Protein AF-A0A2S4V8R6-F1 (afdb_monomer_lite)

Structure (mmCIF, N/CA/C/O backbone):
data_AF-A0A2S4V8R6-F1
#
_entry.id   AF-A0A2S4V8R6-F1
#
loop_
_atom_site.group_PDB
_atom_site.id
_atom_site.type_symbol
_atom_site.label_atom_id
_atom_site.label_alt_id
_atom_site.label_comp_id
_atom_site.label_asym_id
_atom_site.label_entity_id
_atom_site.label_seq_id
_atom_site.pdbx_PDB_ins_code
_atom_site.Cartn_x
_atom_site.Cartn_y
_atom_site.Cartn_z
_atom_site.occupancy
_atom_site.B_iso_or_equiv
_atom_site.auth_seq_id
_atom_site.auth_comp_id
_atom_site.auth_asym_id
_atom_site.auth_atom_id
_atom_site.pdbx_PDB_model_num
ATOM 1 N N . MET A 1 1 ? 57.468 -20.396 -89.328 1.00 56.38 1 MET A N 1
ATOM 2 C CA . MET A 1 1 ? 57.560 -21.394 -88.246 1.00 56.38 1 MET A CA 1
ATOM 3 C C . MET A 1 1 ? 58.060 -20.643 -87.030 1.00 56.38 1 MET A C 1
ATOM 5 O O . MET A 1 1 ? 59.178 -20.155 -87.089 1.00 56.38 1 MET A O 1
ATOM 9 N N . THR A 1 2 ? 57.213 -20.438 -86.023 1.00 61.22 2 THR A N 1
ATOM 10 C CA . THR A 1 2 ? 57.591 -19.769 -84.766 1.00 61.22 2 THR A CA 1
ATOM 11 C C . THR A 1 2 ? 58.621 -20.636 -84.053 1.00 61.22 2 THR A C 1
ATOM 13 O O . THR A 1 2 ? 58.422 -21.851 -83.954 1.00 61.22 2 THR A O 1
ATOM 16 N N . THR A 1 3 ? 59.744 -20.062 -83.633 1.00 75.25 3 THR A N 1
ATOM 17 C CA . THR A 1 3 ? 60.811 -20.845 -82.995 1.00 75.25 3 THR A CA 1
ATOM 18 C C . THR A 1 3 ? 60.422 -21.172 -81.551 1.00 75.25 3 THR A C 1
ATOM 20 O O . THR A 1 3 ? 59.650 -20.454 -80.915 1.00 75.25 3 THR A O 1
ATOM 23 N N . SER A 1 4 ? 60.932 -22.282 -81.008 1.00 76.31 4 SER A N 1
ATOM 24 C CA . SER A 1 4 ? 60.633 -22.707 -79.627 1.00 76.31 4 SER A CA 1
ATOM 25 C C . SER A 1 4 ? 60.968 -21.629 -78.585 1.00 76.31 4 SER A C 1
ATOM 27 O O . SER A 1 4 ? 60.341 -21.568 -77.530 1.00 76.31 4 SER A O 1
ATOM 29 N N . GLU A 1 5 ? 61.942 -20.774 -78.891 1.00 78.62 5 GLU A N 1
ATOM 30 C CA . GLU A 1 5 ? 62.418 -19.686 -78.039 1.00 78.62 5 GLU A CA 1
ATOM 31 C C . GLU A 1 5 ? 61.423 -18.515 -77.978 1.00 78.62 5 GLU A C 1
ATOM 33 O O . GLU A 1 5 ? 61.153 -17.989 -76.900 1.00 78.62 5 GLU A O 1
ATOM 38 N N . GLU A 1 6 ? 60.780 -18.171 -79.100 1.00 79.56 6 GLU A N 1
ATOM 39 C CA . GLU A 1 6 ? 59.729 -17.143 -79.155 1.00 79.56 6 GLU A CA 1
ATOM 40 C C . GLU A 1 6 ? 58.482 -17.554 -78.361 1.00 79.56 6 GLU A C 1
ATOM 42 O O . GLU A 1 6 ? 57.884 -16.734 -77.660 1.00 79.56 6 GLU A O 1
ATOM 47 N N . VAL A 1 7 ? 58.108 -18.837 -78.424 1.00 80.81 7 VAL A N 1
ATOM 48 C CA . VAL A 1 7 ? 56.979 -19.383 -77.652 1.00 80.81 7 VAL A CA 1
ATOM 49 C C . VAL A 1 7 ? 57.288 -19.353 -76.153 1.00 80.81 7 VAL A C 1
ATOM 51 O O . VAL A 1 7 ? 56.444 -18.951 -75.352 1.00 80.81 7 VAL A O 1
ATOM 54 N N . GLN A 1 8 ? 58.509 -19.719 -75.762 1.00 81.69 8 GLN A N 1
ATOM 55 C CA . GLN A 1 8 ? 58.935 -19.698 -74.364 1.00 81.69 8 GLN A CA 1
ATOM 56 C C . GLN A 1 8 ? 59.013 -18.268 -73.805 1.00 81.69 8 GLN A C 1
ATOM 58 O O . GLN A 1 8 ? 58.561 -18.025 -72.684 1.00 81.69 8 GLN A O 1
ATOM 63 N N . ALA A 1 9 ? 59.503 -17.309 -74.597 1.00 82.81 9 ALA A N 1
ATOM 64 C CA . ALA A 1 9 ? 59.530 -15.895 -74.230 1.00 82.81 9 ALA A CA 1
ATOM 65 C C . ALA A 1 9 ? 58.115 -15.301 -74.076 1.00 82.81 9 ALA A C 1
ATOM 67 O O . ALA A 1 9 ? 57.862 -14.557 -73.127 1.00 82.81 9 ALA A O 1
ATOM 68 N N . GLN A 1 10 ? 57.166 -15.669 -74.948 1.00 85.56 10 GLN A N 1
ATOM 69 C CA . GLN A 1 10 ? 55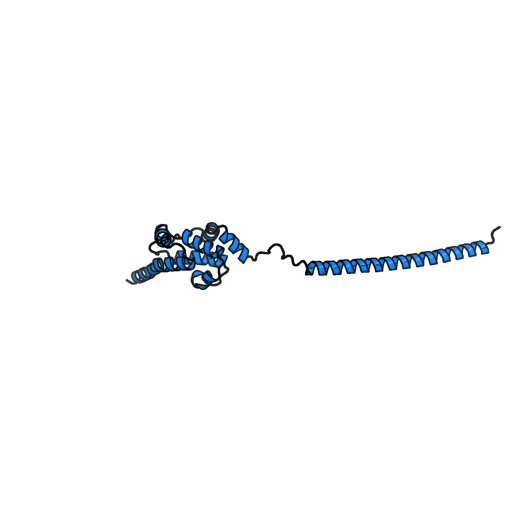.762 -15.252 -74.816 1.00 85.56 10 GLN A CA 1
ATOM 70 C C . GLN A 1 10 ? 55.097 -15.807 -73.555 1.00 85.56 10 GLN A C 1
ATOM 72 O O . GLN A 1 10 ? 54.381 -15.073 -72.873 1.00 85.56 10 GLN A O 1
ATOM 77 N N . ILE A 1 11 ? 55.336 -17.078 -73.222 1.00 86.50 11 ILE A N 1
ATOM 78 C CA . ILE A 1 11 ? 54.782 -17.698 -72.011 1.00 86.50 11 ILE A CA 1
ATOM 79 C C . ILE A 1 11 ? 55.356 -17.028 -70.760 1.00 86.50 11 ILE A C 1
ATOM 81 O O . ILE A 1 11 ? 54.596 -16.674 -69.859 1.00 86.50 11 ILE A O 1
ATOM 85 N N . ALA A 1 12 ? 56.670 -16.789 -70.721 1.00 86.00 12 ALA A N 1
ATOM 86 C CA . ALA A 1 12 ? 57.313 -16.095 -69.609 1.00 86.00 12 ALA A CA 1
ATOM 87 C C . ALA A 1 12 ? 56.757 -14.671 -69.426 1.00 86.00 12 ALA A C 1
ATOM 89 O O . ALA A 1 12 ? 56.394 -14.293 -68.314 1.00 86.00 12 ALA A O 1
ATOM 90 N N . GLY A 1 13 ? 56.594 -13.914 -70.518 1.00 91.12 13 GLY A N 1
ATOM 91 C CA . GLY A 1 13 ? 55.996 -12.577 -70.474 1.00 91.12 13 GLY A CA 1
ATOM 92 C C . GLY A 1 13 ? 54.527 -12.578 -70.032 1.00 91.12 13 GLY A C 1
ATOM 93 O O . GLY A 1 13 ? 54.098 -11.698 -69.286 1.00 91.12 13 GLY A O 1
ATOM 94 N N . ALA A 1 14 ? 53.747 -13.585 -70.439 1.00 89.75 14 ALA A N 1
ATOM 95 C CA . ALA A 1 14 ? 52.360 -13.736 -70.005 1.00 89.75 14 ALA A CA 1
ATOM 96 C C . ALA A 1 14 ? 52.251 -14.086 -68.510 1.00 89.75 14 ALA A C 1
ATOM 98 O O . ALA A 1 14 ? 51.387 -13.546 -67.816 1.00 89.75 14 ALA A O 1
ATOM 99 N N . MET A 1 15 ? 53.134 -14.954 -68.005 1.00 90.56 15 MET A N 1
ATOM 100 C CA . MET A 1 15 ? 53.198 -15.307 -66.584 1.00 90.56 15 MET A CA 1
ATOM 101 C C . MET A 1 15 ? 53.617 -14.117 -65.719 1.00 90.56 15 MET A C 1
ATOM 103 O O . MET A 1 15 ? 53.009 -13.891 -64.674 1.00 90.56 15 MET A O 1
ATOM 107 N N . ASP A 1 16 ? 54.591 -13.325 -66.167 1.00 93.06 16 ASP A N 1
ATOM 108 C CA . ASP A 1 16 ? 55.033 -12.126 -65.452 1.00 93.06 16 ASP A CA 1
ATOM 109 C C . ASP A 1 16 ? 53.917 -11.069 -65.392 1.00 93.06 16 ASP A C 1
ATOM 111 O O . ASP A 1 16 ? 53.570 -10.564 -64.322 1.00 93.06 16 ASP A O 1
ATOM 115 N N . GLN A 1 17 ? 53.221 -10.842 -66.513 1.00 93.50 17 GLN A N 1
ATOM 116 C CA . GLN A 1 17 ? 52.053 -9.959 -66.538 1.00 93.50 17 GLN A CA 1
ATOM 117 C C . GLN A 1 17 ? 50.925 -10.460 -65.617 1.00 93.50 17 GLN A C 1
ATOM 119 O O . GLN A 1 17 ? 50.248 -9.656 -64.969 1.00 93.50 17 GLN A O 1
ATOM 124 N N . MET A 1 18 ? 50.694 -11.774 -65.558 1.00 93.56 18 MET A N 1
ATOM 125 C CA . MET A 1 18 ? 49.689 -12.360 -64.670 1.00 93.56 18 MET A CA 1
ATOM 126 C C . MET A 1 18 ? 50.082 -12.212 -63.197 1.00 93.56 18 MET A C 1
ATOM 128 O O . MET A 1 18 ? 49.221 -11.882 -62.385 1.00 93.56 18 MET A O 1
ATOM 132 N N . SER A 1 19 ? 51.365 -12.378 -62.869 1.00 93.94 19 SER A N 1
ATOM 133 C CA . SER A 1 19 ? 51.909 -12.159 -61.525 1.00 93.94 19 SER A CA 1
ATOM 134 C C . SER A 1 19 ? 51.697 -10.713 -61.065 1.00 93.94 19 SER A C 1
ATOM 136 O O . SER A 1 19 ? 51.129 -10.476 -60.000 1.00 93.94 19 SER A O 1
ATOM 138 N N . ILE A 1 20 ? 52.025 -9.739 -61.921 1.00 94.56 20 ILE A N 1
ATOM 139 C CA . ILE A 1 20 ? 51.828 -8.309 -61.637 1.00 94.56 20 ILE A CA 1
ATOM 140 C C . ILE A 1 20 ? 50.342 -7.986 -61.424 1.00 94.56 20 ILE A C 1
ATOM 142 O O . ILE A 1 20 ? 49.980 -7.318 -60.457 1.00 94.56 20 ILE A O 1
ATOM 146 N N . LYS A 1 21 ? 49.456 -8.485 -62.297 1.00 93.88 21 LYS A N 1
ATOM 147 C CA . LYS A 1 21 ? 48.003 -8.278 -62.158 1.00 93.88 21 LYS A CA 1
ATOM 148 C C . LYS A 1 21 ? 47.445 -8.922 -60.892 1.00 93.88 21 LYS A C 1
ATOM 150 O O . LYS A 1 21 ? 46.555 -8.354 -60.263 1.00 93.88 21 LYS A O 1
ATOM 155 N N . PHE A 1 22 ? 47.941 -10.101 -60.529 1.00 94.81 22 PHE A N 1
ATOM 156 C CA . PHE A 1 22 ? 47.531 -10.791 -59.314 1.00 94.81 22 PHE A CA 1
ATOM 157 C C . PHE A 1 22 ? 47.965 -10.018 -58.066 1.00 94.81 22 PHE A C 1
ATOM 159 O O . PHE A 1 22 ? 47.140 -9.773 -57.188 1.00 94.81 22 PHE A O 1
ATOM 166 N N . GLN A 1 23 ? 49.215 -9.552 -58.033 1.00 93.50 23 GLN A N 1
ATOM 167 C CA . GLN A 1 23 ? 49.753 -8.744 -56.942 1.00 93.50 23 GLN A CA 1
ATOM 168 C C . GLN A 1 23 ? 48.974 -7.432 -56.763 1.00 93.50 23 GLN A C 1
ATOM 170 O O . GLN A 1 23 ? 48.524 -7.133 -55.659 1.00 93.50 23 GLN A O 1
ATOM 175 N N . ALA A 1 24 ? 48.719 -6.701 -57.853 1.00 94.44 24 ALA A N 1
ATOM 176 C CA . ALA A 1 24 ? 47.932 -5.468 -57.811 1.00 94.44 24 ALA A CA 1
ATOM 177 C C . ALA A 1 24 ? 46.514 -5.707 -57.262 1.00 94.44 24 ALA A C 1
ATOM 179 O O . ALA A 1 24 ? 46.000 -4.916 -56.473 1.00 94.44 24 ALA A O 1
ATOM 180 N N . LYS A 1 25 ? 45.892 -6.835 -57.625 1.00 93.38 25 LYS A N 1
ATOM 181 C CA . LYS A 1 25 ? 44.556 -7.196 -57.141 1.00 93.38 25 LYS A CA 1
ATOM 182 C C . LYS A 1 25 ? 44.543 -7.588 -55.660 1.00 93.38 25 LYS A C 1
ATOM 184 O O . LYS A 1 25 ? 43.553 -7.333 -54.976 1.00 93.38 25 LYS A O 1
ATOM 189 N N . LEU A 1 26 ? 45.623 -8.187 -55.153 1.00 93.50 26 LEU A N 1
ATOM 190 C CA . LEU A 1 26 ? 45.787 -8.446 -53.719 1.00 93.50 26 LEU A CA 1
ATOM 191 C C . LEU A 1 26 ? 45.939 -7.144 -52.927 1.00 93.50 26 LEU A C 1
ATOM 193 O O . LEU A 1 26 ? 45.333 -6.996 -51.869 1.00 93.50 26 LEU A O 1
ATOM 197 N N . GLU A 1 27 ? 46.712 -6.191 -53.443 1.00 95.06 27 GLU A N 1
ATOM 198 C CA . GLU A 1 27 ? 46.894 -4.880 -52.812 1.00 95.06 27 GLU A CA 1
ATOM 199 C C . GLU A 1 27 ? 45.592 -4.074 -52.789 1.00 95.06 27 GLU A C 1
ATOM 201 O O . GLU A 1 27 ? 45.231 -3.524 -51.748 1.00 95.06 27 GLU A O 1
ATOM 206 N N . GLU A 1 28 ? 44.837 -4.084 -53.890 1.00 95.25 28 GLU A N 1
ATOM 207 C CA . GLU A 1 28 ? 43.511 -3.463 -53.969 1.00 95.25 28 GLU A CA 1
ATOM 208 C C . GLU A 1 28 ? 42.533 -4.091 -52.965 1.00 95.25 28 GLU A C 1
ATOM 210 O O . GLU A 1 28 ? 41.841 -3.381 -52.231 1.00 95.25 28 GLU A O 1
ATOM 215 N N . GLN A 1 29 ? 42.512 -5.425 -52.868 1.00 93.25 29 GLN A N 1
ATOM 216 C CA . GLN A 1 29 ? 41.666 -6.120 -51.900 1.00 93.25 29 GLN A CA 1
ATOM 217 C C . GLN A 1 29 ? 42.061 -5.785 -50.453 1.00 93.25 29 GLN A C 1
ATOM 219 O O . GLN A 1 29 ? 41.185 -5.546 -49.621 1.00 93.25 29 GLN A O 1
ATOM 224 N N . ASN A 1 30 ? 43.359 -5.714 -50.150 1.00 93.25 30 ASN A N 1
ATOM 225 C CA . ASN A 1 30 ? 43.844 -5.332 -48.824 1.00 93.25 30 ASN A CA 1
ATOM 226 C C . ASN A 1 30 ? 43.459 -3.889 -48.466 1.00 93.25 30 ASN A C 1
ATOM 228 O O . ASN A 1 30 ? 43.009 -3.638 -47.346 1.00 93.25 30 ASN A O 1
ATOM 232 N N . ALA A 1 31 ? 43.570 -2.951 -49.412 1.00 94.69 31 ALA A N 1
ATOM 233 C CA . ALA A 1 31 ? 43.138 -1.569 -49.214 1.00 94.69 31 ALA A CA 1
ATOM 234 C C . ALA A 1 31 ? 41.626 -1.477 -48.942 1.00 94.69 31 ALA A C 1
ATOM 236 O O . ALA A 1 31 ? 41.200 -0.758 -48.035 1.00 94.69 31 ALA A O 1
ATOM 237 N N . LEU A 1 32 ? 40.818 -2.262 -49.664 1.00 94.44 32 LEU A N 1
ATOM 238 C CA . LEU A 1 32 ? 39.372 -2.327 -49.456 1.00 94.44 32 LEU A CA 1
ATOM 239 C C . LEU A 1 32 ? 39.013 -2.870 -48.065 1.00 94.44 32 LEU A C 1
ATOM 241 O O . LEU A 1 32 ? 38.148 -2.310 -47.392 1.00 94.44 32 LEU A O 1
ATOM 245 N N . ILE A 1 33 ? 39.697 -3.925 -47.609 1.00 94.50 33 ILE A N 1
ATOM 246 C CA . ILE A 1 33 ? 39.487 -4.501 -46.271 1.00 94.50 33 ILE A CA 1
ATOM 247 C C . ILE A 1 33 ? 39.805 -3.467 -45.186 1.00 94.50 33 ILE A C 1
ATOM 249 O O . ILE A 1 33 ? 39.026 -3.307 -44.246 1.00 94.50 33 ILE A O 1
ATOM 253 N N . LEU A 1 34 ? 40.916 -2.738 -45.320 1.00 92.81 34 LEU A N 1
ATOM 254 C CA . LEU A 1 34 ? 41.295 -1.690 -44.370 1.00 92.81 34 LEU A CA 1
ATOM 255 C C . LEU A 1 34 ? 40.273 -0.546 -44.338 1.00 92.81 34 LEU A C 1
ATOM 257 O O . LEU A 1 34 ? 39.886 -0.110 -43.253 1.00 92.81 34 LEU A O 1
ATOM 261 N N . SER A 1 35 ? 39.779 -0.112 -45.503 1.00 93.69 35 SER A N 1
ATOM 262 C CA . SER A 1 35 ? 38.723 0.906 -45.591 1.00 93.69 35 SER A CA 1
ATOM 263 C C . SER A 1 35 ? 37.451 0.455 -44.874 1.00 93.69 35 SER A C 1
ATOM 265 O O . SER A 1 35 ? 36.911 1.172 -44.030 1.00 93.69 35 SER A O 1
ATOM 267 N N . GLN A 1 36 ? 37.006 -0.774 -45.144 1.00 91.00 36 GLN A N 1
ATOM 268 C CA . GLN A 1 36 ? 35.780 -1.315 -44.564 1.00 91.00 36 GLN A CA 1
ATOM 269 C C . GLN A 1 36 ? 35.896 -1.501 -43.042 1.00 91.00 36 GLN A C 1
ATOM 271 O O . GLN A 1 36 ? 34.944 -1.242 -42.304 1.00 91.00 36 GLN A O 1
ATOM 276 N N . GLN A 1 37 ? 37.074 -1.885 -42.538 1.00 87.44 37 GLN A N 1
ATOM 277 C CA . GLN A 1 37 ? 37.328 -1.933 -41.096 1.00 87.44 37 GLN A CA 1
ATOM 278 C C . GLN A 1 37 ? 37.269 -0.544 -40.448 1.00 87.44 37 GLN A C 1
ATOM 280 O O . GLN A 1 37 ? 36.719 -0.418 -39.351 1.00 87.44 37 GLN A O 1
ATOM 285 N N . GLY A 1 38 ? 37.786 0.491 -41.117 1.00 91.38 38 GLY A N 1
ATOM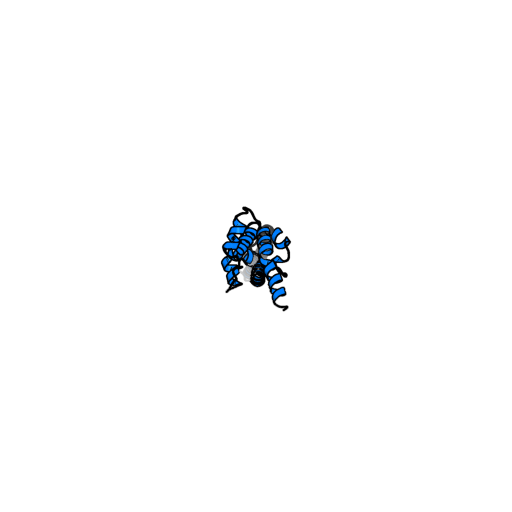 286 C CA . GLY A 1 38 ? 37.692 1.876 -40.653 1.00 91.38 38 GLY A CA 1
ATOM 287 C C . GLY A 1 38 ? 36.243 2.356 -40.530 1.00 91.38 38 GLY A C 1
ATOM 288 O O . GLY A 1 38 ? 35.862 2.916 -39.500 1.00 91.38 38 GLY A O 1
ATOM 289 N N . GLU A 1 39 ? 35.407 2.066 -41.528 1.00 88.81 39 GLU A N 1
ATOM 290 C CA . GLU A 1 39 ? 33.974 2.394 -41.505 1.00 88.81 39 GLU A CA 1
ATOM 291 C C . GLU A 1 39 ? 33.228 1.673 -40.374 1.00 88.81 39 GLU A C 1
ATOM 293 O O . GLU A 1 39 ? 32.461 2.296 -39.638 1.00 88.81 39 GLU A O 1
ATOM 298 N N . ILE A 1 40 ? 33.494 0.376 -40.167 1.00 88.31 40 ILE A N 1
ATOM 299 C CA . ILE A 1 40 ? 32.892 -0.401 -39.071 1.00 88.31 40 ILE A CA 1
ATOM 300 C C . ILE A 1 40 ? 33.288 0.177 -37.708 1.00 88.31 40 ILE A C 1
ATOM 302 O O . ILE A 1 40 ? 32.453 0.253 -36.803 1.00 88.31 40 ILE A O 1
ATOM 306 N N . GLN A 1 41 ? 34.544 0.595 -37.539 1.00 85.94 41 GLN A N 1
ATOM 307 C CA . GLN A 1 41 ? 34.995 1.229 -36.300 1.00 85.94 41 GLN A CA 1
ATOM 308 C C . GLN A 1 41 ? 34.296 2.572 -36.077 1.00 85.94 41 GLN A C 1
ATOM 310 O O . GLN A 1 41 ? 33.791 2.807 -34.979 1.00 85.94 41 GLN A O 1
ATOM 315 N N . GLN A 1 42 ? 34.172 3.415 -37.107 1.00 85.81 42 GLN A N 1
ATOM 316 C CA . GLN A 1 42 ? 33.431 4.675 -37.000 1.00 85.81 42 GLN A CA 1
ATOM 317 C C . GLN A 1 42 ? 31.955 4.450 -36.658 1.00 85.81 42 GLN A C 1
ATOM 319 O O . GLN A 1 42 ? 31.443 5.084 -35.739 1.00 85.81 42 GLN A O 1
ATOM 324 N N . LEU A 1 43 ? 31.283 3.502 -37.316 1.00 81.50 43 LEU A N 1
ATOM 325 C CA . LEU A 1 43 ? 29.897 3.134 -37.009 1.00 81.50 43 LEU A CA 1
ATOM 326 C C . LEU A 1 43 ? 29.744 2.676 -35.556 1.00 81.50 43 LEU A C 1
ATOM 328 O O . LEU A 1 43 ? 28.798 3.083 -34.879 1.00 81.50 43 LEU A O 1
ATOM 332 N N . ARG A 1 44 ? 30.691 1.880 -35.043 1.00 81.81 44 ARG A N 1
ATOM 333 C CA . ARG A 1 44 ? 30.714 1.467 -33.633 1.00 81.81 44 ARG A CA 1
ATOM 334 C C . ARG A 1 44 ? 30.915 2.658 -32.700 1.00 81.81 44 ARG A C 1
ATOM 336 O O . ARG A 1 44 ? 30.192 2.753 -31.714 1.00 81.81 44 ARG A O 1
ATOM 343 N N . HIS A 1 45 ? 31.848 3.566 -32.977 1.00 76.25 45 HIS A N 1
ATOM 344 C CA . HIS A 1 45 ? 32.078 4.746 -32.134 1.00 76.25 45 HIS A CA 1
ATOM 345 C C . HIS A 1 45 ? 30.872 5.691 -32.120 1.00 76.25 45 HIS A C 1
ATOM 347 O O . HIS A 1 45 ? 30.422 6.085 -31.044 1.00 76.25 45 HIS A O 1
ATOM 353 N N . THR A 1 46 ? 30.288 5.979 -33.283 1.00 75.06 46 THR A N 1
ATOM 354 C CA . THR A 1 46 ? 29.074 6.799 -33.398 1.00 75.06 46 THR A CA 1
ATOM 355 C C . THR A 1 46 ? 27.888 6.147 -32.691 1.00 75.06 46 THR A C 1
ATOM 357 O O . THR A 1 46 ? 27.149 6.831 -31.990 1.00 75.06 46 THR A O 1
ATOM 360 N N . SER A 1 47 ? 27.741 4.821 -32.788 1.00 65.62 47 SER A N 1
ATOM 361 C CA . SER A 1 47 ? 26.684 4.085 -32.080 1.00 65.62 47 SER A CA 1
ATOM 362 C C . SER A 1 47 ? 26.850 4.140 -30.557 1.00 65.62 47 SER A C 1
ATOM 364 O O . SER A 1 47 ? 25.871 4.371 -29.853 1.00 65.62 47 SER A O 1
ATOM 366 N N . HIS A 1 48 ? 28.072 3.988 -30.030 1.00 64.88 48 HIS A N 1
ATOM 367 C CA . HIS A 1 48 ? 28.322 4.111 -28.585 1.00 64.88 48 HIS A CA 1
ATOM 368 C C . HIS A 1 48 ? 28.079 5.539 -28.071 1.00 64.88 48 HIS A C 1
ATOM 370 O O . HIS A 1 48 ? 27.518 5.712 -26.991 1.00 64.88 48 HIS A O 1
ATOM 376 N N . MET A 1 49 ? 28.445 6.565 -28.848 1.00 64.31 49 MET A N 1
ATOM 377 C CA . MET A 1 49 ? 28.171 7.965 -28.499 1.00 64.31 49 MET A CA 1
ATOM 378 C C . MET A 1 49 ? 26.671 8.287 -28.545 1.00 64.31 49 MET A C 1
ATOM 380 O O . MET A 1 49 ? 26.154 8.943 -27.641 1.00 64.31 49 MET A O 1
ATOM 384 N N . ALA A 1 50 ? 25.950 7.780 -29.551 1.00 59.38 50 ALA A N 1
ATOM 385 C CA . ALA A 1 50 ? 24.498 7.918 -29.640 1.00 59.38 50 ALA A CA 1
ATOM 386 C C . ALA A 1 50 ? 23.780 7.202 -28.484 1.00 59.38 50 ALA A C 1
ATOM 388 O O . ALA A 1 50 ? 22.824 7.751 -27.947 1.00 59.38 50 ALA A O 1
ATOM 389 N N . GLN A 1 51 ? 24.259 6.034 -28.039 1.00 57.22 51 GLN A N 1
ATOM 390 C CA . GLN A 1 51 ? 23.725 5.349 -26.853 1.00 57.22 51 GLN A CA 1
ATOM 391 C C . GLN A 1 51 ? 24.018 6.098 -25.544 1.00 57.22 51 GLN A C 1
ATOM 393 O O . GLN A 1 51 ? 23.160 6.124 -24.667 1.00 57.22 51 GLN A O 1
ATOM 398 N N . GLN A 1 52 ? 25.179 6.753 -25.405 1.00 56.94 52 GLN A N 1
ATOM 399 C CA . GLN A 1 52 ? 25.463 7.590 -24.230 1.00 56.94 52 GLN A CA 1
ATOM 400 C C . GLN A 1 52 ? 24.634 8.884 -24.202 1.00 56.94 52 GLN A C 1
ATOM 402 O O . GLN A 1 52 ? 24.261 9.336 -23.121 1.00 56.94 52 GLN A O 1
ATOM 407 N N . GLN A 1 53 ? 24.311 9.470 -25.361 1.00 54.31 53 GLN A N 1
ATOM 408 C CA . GLN A 1 53 ? 23.451 10.661 -25.445 1.00 54.31 53 GLN A CA 1
ATOM 409 C C . GLN A 1 53 ? 21.947 10.333 -25.450 1.00 54.31 53 GLN A C 1
ATOM 411 O O . GLN A 1 53 ? 21.142 11.177 -25.063 1.00 54.31 53 GLN A O 1
ATOM 416 N N . GLN A 1 54 ? 21.557 9.105 -25.803 1.00 46.12 54 GLN A N 1
ATOM 417 C CA . GLN A 1 54 ? 20.201 8.573 -25.646 1.00 46.12 54 GLN A CA 1
ATOM 418 C C . GLN A 1 54 ? 20.049 7.758 -24.358 1.00 46.12 54 GLN A C 1
ATOM 420 O O . GLN A 1 54 ? 19.456 6.679 -24.360 1.00 46.12 54 GLN A O 1
ATOM 425 N N . HIS A 1 55 ? 20.450 8.331 -23.221 1.00 43.41 55 HIS A N 1
ATOM 426 C CA . HIS A 1 55 ? 19.770 8.028 -21.960 1.00 43.41 55 HIS A CA 1
ATOM 427 C C . HIS A 1 55 ? 18.329 8.581 -22.023 1.00 43.41 55 HIS A C 1
ATOM 429 O O . HIS A 1 55 ? 17.918 9.459 -21.272 1.00 43.41 55 HIS A O 1
ATOM 435 N N . ILE A 1 56 ? 17.532 8.055 -22.954 1.00 44.09 56 ILE A N 1
ATOM 436 C CA . ILE A 1 56 ? 16.100 7.921 -22.753 1.00 44.09 56 ILE A CA 1
ATOM 437 C C . ILE A 1 56 ? 16.015 6.993 -21.536 1.00 44.09 56 ILE A C 1
ATOM 439 O O . ILE A 1 56 ? 16.588 5.898 -21.592 1.00 44.09 56 ILE A O 1
ATOM 443 N N . PRO A 1 57 ? 15.398 7.396 -20.412 1.00 43.25 57 PRO A N 1
ATOM 444 C CA . PRO A 1 57 ? 15.152 6.459 -19.331 1.00 43.25 57 PRO A CA 1
ATOM 445 C C . PRO A 1 57 ? 14.447 5.260 -19.959 1.00 43.25 57 PRO A C 1
ATOM 447 O O . PRO A 1 57 ? 13.458 5.442 -20.674 1.00 43.25 57 PRO A O 1
ATOM 450 N N . ALA A 1 58 ? 14.975 4.052 -19.748 1.00 44.47 58 ALA A N 1
ATOM 451 C CA . ALA A 1 58 ? 14.261 2.827 -20.081 1.00 44.47 58 ALA A CA 1
ATOM 452 C C . ALA A 1 58 ? 12.786 2.992 -19.667 1.00 44.47 58 ALA A C 1
ATOM 454 O O . ALA A 1 58 ? 12.551 3.615 -18.625 1.00 44.47 58 ALA A O 1
ATOM 455 N N . PRO A 1 59 ? 11.797 2.500 -20.442 1.00 47.75 59 PRO A N 1
ATOM 456 C CA . PRO A 1 59 ? 10.397 2.586 -20.050 1.00 47.75 59 PRO A CA 1
ATOM 457 C C . PRO A 1 59 ? 10.280 2.010 -18.644 1.00 47.75 59 PRO A C 1
ATOM 459 O O . PRO A 1 59 ? 10.481 0.815 -18.455 1.00 47.75 59 PRO A O 1
ATOM 462 N N . HIS A 1 60 ? 10.103 2.929 -17.693 1.00 51.59 60 HIS A N 1
ATOM 463 C CA . HIS A 1 60 ? 10.087 2.772 -16.251 1.00 51.59 60 HIS A CA 1
ATOM 464 C C . HIS A 1 60 ? 10.145 1.304 -15.819 1.00 51.59 60 HIS A C 1
ATOM 466 O O . HIS A 1 60 ? 9.115 0.634 -15.734 1.00 51.59 60 HIS A O 1
ATOM 472 N N . GLN A 1 61 ? 11.342 0.805 -15.495 1.00 49.38 61 GLN A N 1
ATOM 473 C CA . GLN A 1 61 ? 11.423 -0.251 -14.491 1.00 49.38 61 GLN A CA 1
ATOM 474 C C . GLN A 1 61 ? 10.992 0.398 -13.178 1.00 49.38 61 GLN A C 1
ATOM 476 O O . GLN A 1 61 ? 11.828 0.793 -12.371 1.00 49.38 61 GLN A O 1
ATOM 481 N N . GLN A 1 62 ? 9.681 0.610 -13.032 1.00 58.06 62 GLN A N 1
ATOM 482 C CA . GLN A 1 62 ? 9.097 1.099 -11.800 1.00 58.06 62 GLN A CA 1
ATOM 483 C C . GLN A 1 62 ? 9.570 0.150 -10.713 1.00 58.06 62 GLN A C 1
ATOM 485 O O . GLN A 1 62 ? 9.444 -1.074 -10.842 1.00 58.06 62 GLN A O 1
ATOM 490 N N . SER A 1 63 ? 10.186 0.713 -9.677 1.00 78.81 63 SER A N 1
ATOM 491 C CA . SER A 1 63 ? 10.598 -0.088 -8.535 1.00 78.81 63 SER A CA 1
ATOM 492 C C . SER A 1 63 ? 9.376 -0.864 -8.043 1.00 78.81 63 SER A C 1
ATOM 494 O O . SER A 1 63 ? 8.250 -0.361 -8.085 1.00 78.81 63 SER A O 1
ATOM 496 N N . GLN A 1 64 ? 9.568 -2.087 -7.542 1.00 80.19 64 GLN A N 1
ATOM 497 C CA . GLN A 1 64 ? 8.463 -2.857 -6.964 1.00 80.19 64 GLN A CA 1
ATOM 498 C C . GLN A 1 64 ? 7.692 -2.046 -5.904 1.00 80.19 64 GLN A C 1
ATOM 500 O O . GLN A 1 64 ? 6.496 -2.262 -5.728 1.00 80.19 64 GLN A O 1
ATOM 505 N N . SER A 1 65 ? 8.356 -1.105 -5.221 1.00 84.56 65 SER A N 1
ATOM 506 C CA . SER A 1 65 ? 7.729 -0.148 -4.304 1.00 84.56 65 SER A CA 1
ATOM 507 C C . SER A 1 65 ? 6.785 0.833 -5.016 1.00 84.56 65 SER A C 1
ATOM 509 O O . SER A 1 65 ? 5.639 0.994 -4.602 1.00 84.56 65 SER A O 1
ATOM 511 N N . GLU A 1 66 ? 7.208 1.437 -6.126 1.00 90.06 66 GLU A N 1
ATOM 512 C CA . GLU A 1 66 ? 6.390 2.365 -6.922 1.00 90.06 66 GLU A CA 1
ATOM 513 C C . GLU A 1 66 ? 5.172 1.662 -7.529 1.00 90.06 66 GLU A C 1
ATOM 515 O O . GLU A 1 66 ? 4.074 2.215 -7.564 1.00 90.06 66 GLU A O 1
ATOM 520 N N . ASP A 1 67 ? 5.336 0.406 -7.944 1.00 92.69 67 ASP A N 1
ATOM 521 C CA . ASP A 1 67 ? 4.243 -0.432 -8.430 1.00 92.69 67 ASP A CA 1
ATOM 522 C C . ASP A 1 67 ? 3.184 -0.703 -7.348 1.00 92.69 67 ASP A C 1
ATOM 524 O O . ASP A 1 67 ? 1.983 -0.686 -7.642 1.00 92.69 67 ASP A O 1
ATOM 528 N N . LYS A 1 68 ? 3.600 -0.958 -6.099 1.00 94.62 68 LYS A N 1
ATOM 529 C CA . LYS A 1 68 ? 2.677 -1.147 -4.964 1.00 94.62 68 LYS A CA 1
ATOM 530 C C . LYS A 1 68 ? 1.911 0.136 -4.668 1.00 94.62 68 LYS A C 1
ATOM 532 O O . LYS A 1 68 ? 0.691 0.075 -4.522 1.00 94.62 68 LYS A O 1
ATOM 537 N N . ILE A 1 69 ? 2.609 1.271 -4.633 1.00 95.50 69 ILE A N 1
ATOM 538 C CA . ILE A 1 69 ? 2.015 2.593 -4.402 1.00 95.50 69 ILE A CA 1
ATOM 539 C C . ILE A 1 69 ? 1.009 2.922 -5.506 1.00 95.50 69 ILE A C 1
ATOM 541 O O . ILE A 1 69 ? -0.142 3.227 -5.210 1.00 95.50 69 ILE A O 1
ATOM 545 N N . ARG A 1 70 ? 1.378 2.749 -6.782 1.00 95.56 70 ARG A N 1
ATOM 546 C CA . ARG A 1 70 ? 0.472 2.987 -7.917 1.00 95.56 70 ARG A CA 1
ATOM 547 C C . ARG A 1 70 ? -0.797 2.140 -7.821 1.00 95.56 70 ARG A C 1
ATOM 549 O O . ARG A 1 70 ? -1.894 2.637 -8.061 1.00 95.56 70 ARG A O 1
ATOM 556 N N . ARG A 1 71 ? -0.668 0.854 -7.474 1.00 95.69 71 ARG A N 1
ATOM 557 C CA . ARG A 1 71 ? -1.824 -0.044 -7.304 1.00 95.69 71 ARG A CA 1
ATOM 558 C C . ARG A 1 71 ? -2.694 0.361 -6.116 1.00 95.69 71 ARG A C 1
ATOM 560 O O . ARG A 1 71 ? -3.911 0.290 -6.226 1.00 95.69 71 ARG A O 1
ATOM 567 N N . PHE A 1 72 ? -2.080 0.778 -5.011 1.00 97.25 72 PHE A N 1
ATOM 568 C CA . PHE A 1 72 ? -2.791 1.281 -3.839 1.00 97.25 72 PHE A CA 1
ATOM 569 C C . PHE A 1 72 ? -3.578 2.550 -4.156 1.00 97.25 72 PHE A C 1
ATOM 571 O O . PHE A 1 72 ? -4.766 2.598 -3.855 1.00 97.25 72 PHE A O 1
ATOM 578 N N . ASN A 1 73 ? -2.963 3.508 -4.848 1.00 96.06 73 ASN A N 1
ATOM 579 C CA . ASN A 1 73 ? -3.631 4.747 -5.241 1.00 96.06 73 ASN A CA 1
ATOM 580 C C . ASN A 1 73 ? -4.756 4.505 -6.261 1.00 96.06 73 ASN A C 1
ATOM 582 O O . ASN A 1 73 ? -5.727 5.253 -6.300 1.00 96.06 73 ASN A O 1
ATOM 586 N N . GLY A 1 74 ? -4.650 3.446 -7.072 1.00 96.00 74 GLY A N 1
ATOM 587 C CA . GLY A 1 74 ? -5.700 3.050 -8.012 1.00 96.00 74 GLY A CA 1
ATOM 588 C C . GLY A 1 74 ? -6.892 2.327 -7.373 1.00 96.00 74 GLY A C 1
ATOM 589 O O . GLY A 1 74 ? -8.015 2.502 -7.837 1.00 96.00 74 GLY A O 1
ATOM 590 N N . ASP A 1 75 ? -6.670 1.502 -6.343 1.00 96.38 75 ASP A N 1
ATOM 591 C CA . ASP A 1 75 ? -7.729 0.720 -5.688 1.00 96.38 75 ASP A CA 1
ATOM 592 C C . ASP A 1 75 ? -7.362 0.356 -4.237 1.00 96.38 75 ASP A C 1
ATOM 594 O O . ASP A 1 75 ? -6.870 -0.735 -3.919 1.00 96.38 75 ASP A O 1
ATOM 598 N N . VAL A 1 76 ? -7.622 1.304 -3.337 1.00 96.38 76 VAL A N 1
ATOM 599 C CA . VAL A 1 76 ? -7.332 1.190 -1.902 1.00 96.38 76 VAL A CA 1
ATOM 600 C C . VAL A 1 76 ? -8.031 -0.016 -1.274 1.00 96.38 76 VAL A C 1
ATOM 602 O O . VAL A 1 76 ? -7.413 -0.769 -0.515 1.00 96.38 76 VAL A O 1
ATOM 605 N N . GLN A 1 77 ? -9.311 -0.220 -1.599 1.00 95.50 77 GLN A N 1
ATOM 606 C CA . GLN A 1 77 ? -10.119 -1.288 -1.018 1.00 95.50 77 GLN A CA 1
ATOM 607 C C . GLN A 1 77 ? -9.559 -2.657 -1.402 1.00 95.50 77 GLN A C 1
ATOM 609 O O . GLN A 1 77 ? -9.353 -3.501 -0.531 1.00 95.50 77 GLN A O 1
ATOM 614 N N . LYS A 1 78 ? -9.238 -2.871 -2.681 1.00 96.44 78 LYS A N 1
ATOM 615 C CA . LYS A 1 78 ? -8.681 -4.143 -3.151 1.00 96.44 78 LYS A CA 1
ATOM 616 C C . LYS A 1 78 ? -7.345 -4.472 -2.501 1.00 96.44 78 LYS A C 1
ATOM 618 O O . LYS A 1 78 ? -7.125 -5.623 -2.119 1.00 96.44 78 LYS A O 1
ATOM 623 N N . ILE A 1 79 ? -6.454 -3.489 -2.355 1.00 97.38 79 ILE A N 1
ATOM 624 C CA . ILE A 1 79 ? -5.168 -3.708 -1.681 1.00 97.38 79 ILE A CA 1
ATOM 625 C C . ILE A 1 79 ? -5.380 -4.041 -0.203 1.00 97.38 79 ILE A C 1
ATOM 627 O O . ILE A 1 79 ? -4.769 -4.987 0.298 1.00 97.38 79 ILE A O 1
ATOM 631 N N . HIS A 1 80 ? -6.274 -3.325 0.479 1.00 97.00 80 HIS A N 1
ATOM 632 C CA . HIS A 1 80 ? -6.577 -3.585 1.881 1.00 97.00 80 HIS A CA 1
ATOM 633 C C . HIS A 1 80 ? -7.200 -4.970 2.099 1.00 97.00 80 HIS A C 1
ATOM 635 O O . HIS A 1 80 ? -6.670 -5.757 2.886 1.00 97.00 80 HIS A O 1
ATOM 641 N N . SER A 1 81 ? -8.260 -5.315 1.364 1.00 95.62 81 SER A N 1
ATOM 642 C CA . SER A 1 81 ? -8.933 -6.616 1.472 1.00 95.62 81 SER A CA 1
ATOM 643 C C . SER A 1 81 ? -8.029 -7.776 1.044 1.00 95.62 81 SER A C 1
ATOM 645 O O . SER A 1 81 ? -8.065 -8.844 1.648 1.00 95.62 81 SER A O 1
ATOM 647 N N . GLY A 1 82 ? -7.146 -7.571 0.059 1.00 95.44 82 GLY A N 1
ATOM 648 C CA . GLY A 1 82 ? -6.144 -8.570 -0.330 1.00 95.44 82 GLY A CA 1
ATOM 649 C C . GLY A 1 82 ? -5.117 -8.866 0.771 1.00 95.44 82 GLY A C 1
ATOM 650 O O . GLY A 1 82 ? -4.546 -9.956 0.816 1.00 95.44 82 GLY A O 1
ATOM 651 N N . ARG A 1 83 ? -4.880 -7.914 1.683 1.00 94.25 83 ARG A N 1
ATOM 652 C CA . ARG A 1 83 ? -4.018 -8.101 2.861 1.00 94.25 83 ARG A CA 1
ATOM 653 C C . ARG A 1 83 ? -4.777 -8.569 4.093 1.00 94.25 83 ARG A C 1
ATOM 655 O O . ARG A 1 83 ? -4.196 -9.281 4.912 1.00 94.25 83 ARG A O 1
ATOM 662 N N . ASN A 1 84 ? -6.048 -8.206 4.198 1.00 95.06 84 ASN A N 1
ATOM 663 C CA . ASN A 1 84 ? -6.916 -8.483 5.332 1.00 95.06 84 ASN A CA 1
ATOM 664 C C . ASN A 1 84 ? -8.254 -9.046 4.807 1.00 95.06 84 ASN A C 1
ATOM 666 O O . ASN A 1 84 ? -9.213 -8.296 4.640 1.00 95.06 84 ASN A O 1
ATOM 670 N N . PRO A 1 85 ? -8.336 -10.359 4.510 1.00 89.06 85 PRO A N 1
ATOM 671 C CA . PRO A 1 85 ? -9.522 -10.956 3.883 1.00 89.06 85 PRO A CA 1
ATOM 672 C C . PRO A 1 85 ? -10.813 -10.808 4.697 1.00 89.06 85 PRO A C 1
ATOM 674 O O . PRO A 1 85 ? -11.889 -10.703 4.123 1.00 89.06 85 PRO A O 1
ATOM 677 N N . ASN A 1 86 ? -10.689 -10.753 6.024 1.00 89.00 86 ASN A N 1
ATOM 678 C CA . ASN A 1 86 ? -11.783 -10.506 6.963 1.00 89.00 86 ASN A CA 1
ATOM 679 C C . ASN A 1 86 ? -11.547 -9.179 7.694 1.00 89.00 86 ASN A C 1
ATOM 681 O O . ASN A 1 86 ? -11.555 -9.156 8.923 1.00 89.00 86 ASN A O 1
ATOM 685 N N . PHE A 1 87 ? -11.211 -8.121 6.946 1.00 88.62 87 PHE A N 1
ATOM 686 C CA . PHE A 1 87 ? -10.844 -6.845 7.551 1.00 88.62 87 PHE A CA 1
ATOM 687 C C . PHE A 1 87 ? -11.933 -6.325 8.489 1.00 88.62 87 PHE A C 1
ATOM 689 O O . PHE A 1 87 ? -13.136 -6.492 8.274 1.00 88.62 87 PHE A O 1
ATOM 696 N N . THR A 1 88 ? -11.468 -5.686 9.544 1.00 89.81 88 THR A N 1
ATOM 697 C CA . THR A 1 88 ? -12.253 -5.238 10.671 1.00 89.81 88 THR A CA 1
ATOM 698 C C . THR A 1 88 ? -12.724 -3.811 10.425 1.00 89.81 88 THR A C 1
ATOM 700 O O . THR A 1 88 ? -11.925 -2.908 10.180 1.00 89.81 88 THR A O 1
ATOM 703 N N . LEU A 1 89 ? -14.031 -3.581 10.542 1.00 93.38 89 LEU A N 1
ATOM 704 C CA . LEU A 1 89 ? -14.577 -2.229 10.607 1.00 93.38 89 LEU A CA 1
ATOM 705 C C . LEU A 1 89 ? -14.424 -1.706 12.040 1.00 93.38 89 LEU A C 1
ATOM 707 O O . LEU A 1 89 ? -14.920 -2.333 12.978 1.00 93.38 89 LEU A O 1
ATOM 711 N N . LEU A 1 90 ? -13.740 -0.578 12.224 1.00 92.75 90 LEU A N 1
ATOM 712 C CA . LEU A 1 90 ? -13.566 0.032 13.539 1.00 92.75 90 LEU A CA 1
ATOM 713 C C . LEU A 1 90 ? -14.925 0.425 14.115 1.00 92.75 90 LEU A C 1
ATOM 715 O O . LEU A 1 90 ? -15.669 1.193 13.498 1.00 92.75 90 LEU A O 1
ATOM 719 N N . LEU A 1 91 ? -15.231 -0.109 15.293 1.00 88.94 91 LEU A N 1
ATOM 720 C CA . LEU A 1 91 ? -16.462 0.173 16.015 1.00 88.94 91 LEU A CA 1
ATOM 721 C C . LEU A 1 91 ? -16.378 1.532 16.707 1.00 88.94 91 LEU A C 1
ATOM 723 O O . LEU A 1 91 ? -15.305 1.970 17.116 1.00 88.94 91 LEU A O 1
ATOM 727 N N . TYR A 1 92 ? -17.535 2.176 16.866 1.00 84.44 92 TYR A N 1
ATOM 728 C CA . TYR A 1 92 ? -17.648 3.488 17.506 1.00 84.44 92 TYR A CA 1
ATOM 729 C C . TYR A 1 92 ? -17.092 3.515 18.939 1.00 84.44 92 TYR A C 1
ATOM 731 O O . TYR A 1 92 ? -16.506 4.505 19.357 1.00 84.44 92 TYR A O 1
ATOM 739 N N . ASP A 1 93 ? -17.232 2.414 19.677 1.00 83.25 93 ASP A N 1
ATOM 740 C CA . ASP A 1 93 ? -16.747 2.281 21.054 1.00 83.25 93 ASP A CA 1
ATOM 741 C C . ASP A 1 93 ? -15.242 1.970 21.160 1.00 83.25 93 ASP A C 1
ATOM 743 O O . ASP A 1 93 ? -14.721 1.783 22.264 1.00 83.25 93 ASP A O 1
ATOM 747 N N . GLY A 1 94 ? -14.547 1.849 20.023 1.00 86.69 94 GLY A N 1
ATOM 748 C CA . GLY A 1 94 ? -13.123 1.539 19.945 1.00 86.69 94 GLY A CA 1
ATOM 749 C C . GLY A 1 94 ? -12.724 0.164 20.489 1.00 86.69 94 GLY A C 1
ATOM 750 O O . GLY A 1 94 ? -11.531 -0.110 20.629 1.00 86.69 94 GLY A O 1
ATOM 751 N N . SER A 1 95 ? -13.678 -0.723 20.793 1.00 88.12 95 SER A N 1
ATOM 752 C CA . SER A 1 95 ? -13.412 -2.030 21.419 1.00 88.12 95 SER A CA 1
ATOM 753 C C . SER A 1 95 ? -12.458 -2.908 20.599 1.00 88.12 95 SER A C 1
ATOM 755 O O . SER A 1 95 ? -11.656 -3.660 21.154 1.00 88.12 95 SER A O 1
ATOM 757 N N . ASN A 1 96 ? -12.479 -2.761 19.274 1.00 91.94 96 ASN A N 1
ATOM 758 C CA . ASN A 1 96 ? -11.628 -3.480 18.329 1.00 91.94 96 ASN A CA 1
ATOM 759 C C . ASN A 1 96 ? -10.456 -2.646 17.769 1.00 91.94 96 ASN A C 1
ATOM 761 O O . ASN A 1 96 ? -9.817 -3.074 16.804 1.00 91.94 96 ASN A O 1
ATOM 765 N N . TYR A 1 97 ? -10.121 -1.500 18.381 1.00 91.88 97 TYR A N 1
ATOM 766 C CA . TYR A 1 97 ? -9.103 -0.565 17.875 1.00 91.88 97 TYR A CA 1
ATOM 767 C C . TYR A 1 97 ? -7.748 -1.224 17.582 1.00 91.88 97 TYR A C 1
ATOM 769 O O . TYR A 1 97 ? -7.163 -0.970 16.537 1.00 91.88 97 TYR A O 1
ATOM 777 N N . GLN A 1 98 ? -7.249 -2.107 18.453 1.00 91.62 98 GLN A N 1
ATOM 778 C CA . GLN A 1 98 ? -5.943 -2.756 18.243 1.00 91.62 98 GLN A CA 1
ATOM 779 C C . GLN A 1 98 ? -5.924 -3.696 17.033 1.00 91.62 98 GLN A C 1
ATOM 781 O O . GLN A 1 98 ? -4.907 -3.809 16.348 1.00 91.62 98 GLN A O 1
ATOM 786 N N . ILE A 1 99 ? -7.040 -4.383 16.774 1.00 93.38 99 ILE A N 1
ATOM 787 C CA . ILE A 1 99 ? -7.170 -5.273 15.616 1.00 93.38 99 ILE A CA 1
ATOM 788 C C . ILE A 1 99 ? -7.164 -4.418 14.350 1.00 93.38 99 ILE A C 1
ATOM 790 O O . ILE A 1 99 ? -6.351 -4.651 13.457 1.00 93.38 99 ILE A O 1
ATOM 794 N N . TRP A 1 100 ? -7.989 -3.370 14.334 1.00 95.44 100 TRP A N 1
ATOM 795 C CA . TRP A 1 100 ? -8.044 -2.402 13.244 1.00 95.44 100 TRP A CA 1
ATOM 796 C C . TRP A 1 100 ? -6.677 -1.743 12.981 1.00 95.44 100 TRP A C 1
ATOM 798 O O . TRP A 1 100 ? -6.169 -1.788 11.862 1.00 95.44 100 TRP A O 1
ATOM 808 N N . GLU A 1 101 ? -6.008 -1.217 14.011 1.00 95.25 101 GLU A N 1
ATOM 809 C CA . GLU A 1 101 ? -4.704 -0.547 13.894 1.00 95.25 101 GLU A CA 1
ATOM 810 C C . GLU A 1 101 ? -3.641 -1.481 13.293 1.00 95.25 101 GLU A C 1
ATOM 812 O O . GLU A 1 101 ? -2.830 -1.073 12.454 1.00 95.25 101 GLU A O 1
ATOM 817 N N . LYS A 1 102 ? -3.662 -2.764 13.669 1.00 95.25 102 LYS A N 1
ATOM 818 C CA . LYS A 1 102 ? -2.767 -3.783 13.113 1.00 95.25 102 LYS A CA 1
ATOM 819 C C . LYS A 1 102 ? -3.026 -4.031 11.624 1.00 95.25 102 LYS A C 1
ATOM 821 O O . LYS A 1 102 ? -2.070 -4.176 10.861 1.00 95.25 102 LYS A O 1
ATOM 826 N N . GLU A 1 103 ? -4.282 -4.068 11.193 1.00 96.69 103 GLU A N 1
ATOM 827 C CA . GLU A 1 103 ? -4.654 -4.265 9.785 1.00 96.69 103 GLU A CA 1
ATOM 828 C C . GLU A 1 103 ? -4.280 -3.065 8.902 1.00 96.69 103 GLU A C 1
ATOM 830 O O . GLU A 1 103 ? -3.799 -3.246 7.772 1.00 96.69 103 GLU A O 1
ATOM 835 N N . ILE A 1 104 ? -4.424 -1.843 9.427 1.00 97.06 104 ILE A N 1
ATOM 836 C CA . ILE A 1 104 ? -3.955 -0.622 8.761 1.00 97.06 104 ILE A CA 1
ATOM 837 C C . ILE A 1 104 ? -2.434 -0.648 8.624 1.00 97.06 104 ILE A C 1
ATOM 839 O O . ILE A 1 104 ? -1.917 -0.514 7.514 1.00 97.06 104 ILE A O 1
ATOM 843 N N . ASN A 1 105 ? -1.708 -0.922 9.712 1.00 96.88 105 ASN A N 1
ATOM 844 C CA . ASN A 1 105 ? -0.250 -1.042 9.684 1.00 96.88 105 ASN A CA 1
ATOM 845 C C . ASN A 1 105 ? 0.235 -2.128 8.717 1.00 96.88 105 ASN A C 1
ATOM 847 O O . ASN A 1 105 ? 1.219 -1.920 8.013 1.00 96.88 105 ASN A O 1
ATOM 851 N N . ARG A 1 106 ? -0.465 -3.264 8.625 1.00 96.19 106 ARG A N 1
ATOM 852 C CA . ARG A 1 106 ? -0.143 -4.326 7.660 1.00 96.19 106 ARG A CA 1
ATOM 853 C C . ARG A 1 106 ? -0.306 -3.860 6.214 1.00 96.19 106 ARG A C 1
ATOM 855 O O . ARG A 1 106 ? 0.503 -4.215 5.359 1.00 96.19 106 ARG A O 1
ATOM 862 N N . THR A 1 107 ? -1.353 -3.087 5.939 1.00 97.25 107 THR A N 1
ATOM 863 C CA . THR A 1 107 ? -1.632 -2.556 4.598 1.00 97.25 107 THR A CA 1
ATOM 864 C C . THR A 1 107 ? -0.584 -1.522 4.207 1.00 97.25 107 THR A C 1
ATOM 866 O O . THR A 1 107 ? 0.086 -1.681 3.190 1.00 97.25 107 THR A O 1
ATOM 869 N N . LEU A 1 108 ? -0.389 -0.503 5.046 1.00 96.88 108 LEU A N 1
ATOM 870 C CA . LEU A 1 108 ? 0.528 0.601 4.767 1.00 96.88 108 LEU A CA 1
ATOM 871 C C . LEU A 1 108 ? 1.993 0.156 4.806 1.00 96.88 108 LEU A C 1
ATOM 873 O O . LEU A 1 108 ? 2.775 0.575 3.960 1.00 96.88 108 LEU A O 1
ATOM 877 N N . GLY A 1 109 ? 2.349 -0.759 5.709 1.00 95.31 109 GLY A N 1
ATOM 878 C CA . GLY A 1 109 ? 3.689 -1.337 5.764 1.00 95.31 109 GLY A CA 1
ATOM 879 C C . GLY A 1 109 ? 4.037 -2.157 4.526 1.00 95.31 109 GLY A C 1
ATOM 880 O O . GLY A 1 109 ? 5.181 -2.137 4.089 1.00 95.31 109 GLY A O 1
ATOM 881 N N . PHE A 1 110 ? 3.054 -2.816 3.903 1.00 94.81 110 PHE A N 1
ATOM 882 C CA . PHE A 1 110 ? 3.267 -3.438 2.599 1.00 94.81 110 PHE A CA 1
ATOM 883 C C . PHE A 1 110 ? 3.441 -2.406 1.483 1.00 94.81 110 PHE A C 1
ATOM 885 O O . PHE A 1 110 ? 4.326 -2.568 0.651 1.00 94.81 110 PHE A O 1
ATOM 892 N N . VAL A 1 111 ? 2.576 -1.393 1.426 1.00 95.88 111 VAL A N 1
ATOM 893 C CA . VAL A 1 111 ? 2.570 -0.419 0.324 1.00 95.88 111 VAL A CA 1
ATOM 894 C C . VAL A 1 111 ? 3.842 0.426 0.319 1.00 95.88 111 VAL A C 1
ATOM 896 O O . VAL A 1 111 ? 4.429 0.627 -0.739 1.00 95.88 111 VAL A O 1
ATOM 899 N N . PHE A 1 112 ? 4.277 0.878 1.495 1.00 94.25 112 PHE A N 1
ATOM 900 C CA . PHE A 1 112 ? 5.405 1.797 1.659 1.00 94.25 112 PHE A CA 1
ATOM 901 C C . PHE A 1 112 ? 6.695 1.113 2.127 1.00 94.25 112 PHE A C 1
ATOM 903 O O . PHE A 1 112 ? 7.667 1.803 2.428 1.00 94.25 112 PHE A O 1
ATOM 910 N N . ASP A 1 113 ? 6.703 -0.222 2.208 1.00 91.31 113 ASP A N 1
ATOM 911 C CA . ASP A 1 113 ? 7.845 -1.034 2.644 1.00 91.31 113 ASP A CA 1
ATOM 912 C C . ASP A 1 113 ? 8.462 -0.543 3.974 1.00 91.31 113 ASP A C 1
ATOM 914 O O . ASP A 1 113 ? 9.681 -0.513 4.158 1.00 91.31 113 ASP A O 1
ATOM 918 N N . THR A 1 114 ? 7.615 -0.136 4.931 1.00 88.75 114 THR A N 1
ATOM 919 C CA . THR A 1 114 ? 8.088 0.389 6.219 1.00 88.75 114 THR A CA 1
ATOM 920 C C . THR A 1 114 ? 8.474 -0.751 7.170 1.00 88.75 114 THR A C 1
ATOM 922 O O . THR A 1 114 ? 7.636 -1.604 7.469 1.00 88.75 114 THR A O 1
ATOM 925 N N . PRO A 1 115 ? 9.703 -0.762 7.727 1.00 81.69 115 PRO A N 1
ATOM 926 C CA . PRO A 1 115 ? 10.166 -1.839 8.610 1.00 81.69 115 PRO A CA 1
ATOM 927 C C . PRO A 1 115 ? 9.509 -1.810 9.998 1.00 81.69 115 PRO A C 1
ATOM 929 O O . PRO A 1 115 ? 9.497 -2.815 10.705 1.00 81.69 115 PRO A O 1
ATOM 932 N N . LYS A 1 116 ? 8.974 -0.653 10.398 1.00 90.38 116 LYS A N 1
ATOM 933 C CA . LYS A 1 116 ? 8.198 -0.455 11.627 1.00 90.38 116 LYS A CA 1
ATOM 934 C C . LYS A 1 116 ? 6.733 -0.202 11.281 1.00 90.38 116 LYS A C 1
ATOM 936 O O . LYS A 1 116 ? 6.404 0.072 10.125 1.00 90.38 116 LYS A O 1
ATOM 941 N N . ALA A 1 117 ? 5.865 -0.272 12.287 1.0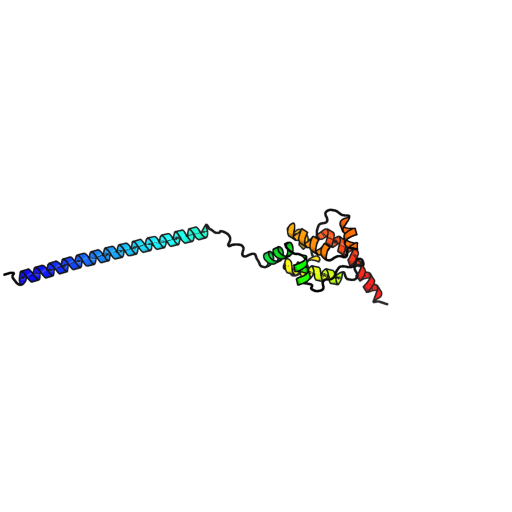0 92.31 117 ALA A N 1
ATOM 942 C CA . ALA A 1 117 ? 4.454 0.047 12.126 1.00 92.31 117 ALA A CA 1
ATOM 943 C C . ALA A 1 117 ? 4.290 1.490 11.619 1.00 92.31 117 ALA A C 1
ATOM 945 O O . ALA A 1 117 ? 4.768 2.445 12.233 1.00 92.31 117 ALA A O 1
ATOM 946 N N . PHE A 1 118 ? 3.623 1.640 10.474 1.00 94.81 118 PHE A N 1
ATOM 947 C CA . PHE A 1 118 ? 3.459 2.919 9.787 1.00 94.81 118 PHE A CA 1
ATOM 948 C C . PHE A 1 118 ? 2.851 3.998 10.699 1.00 94.81 118 PHE A C 1
ATOM 950 O O . PHE A 1 118 ? 3.318 5.134 10.713 1.00 94.81 118 PHE A O 1
ATOM 957 N N . LEU A 1 119 ? 1.842 3.639 11.492 1.00 93.94 119 LEU A N 1
ATOM 958 C CA . LEU A 1 119 ? 1.081 4.557 12.343 1.00 93.94 119 LEU A CA 1
ATOM 959 C C . LEU A 1 119 ? 1.844 5.043 13.592 1.00 93.94 119 LEU A C 1
ATOM 961 O O . LEU A 1 119 ? 1.393 5.979 14.254 1.00 93.94 119 LEU A O 1
ATOM 965 N N . GLU A 1 120 ? 2.987 4.437 13.933 1.00 90.88 120 GLU A N 1
ATOM 966 C CA . GLU A 1 120 ? 3.801 4.853 15.086 1.00 90.88 120 GLU A CA 1
ATOM 967 C C . GLU A 1 120 ? 4.571 6.151 14.824 1.00 90.88 120 GLU A C 1
ATOM 969 O O . GLU A 1 120 ? 4.770 6.944 15.746 1.00 90.88 120 GLU A O 1
ATOM 974 N N . ASN A 1 121 ? 4.987 6.388 13.575 1.00 90.00 121 ASN A N 1
ATOM 975 C CA . ASN A 1 121 ? 5.738 7.579 13.200 1.00 90.00 121 ASN A CA 1
ATOM 976 C C . ASN A 1 121 ? 4.878 8.531 12.362 1.00 90.00 121 ASN A C 1
ATOM 978 O O . ASN A 1 121 ? 4.523 8.237 11.223 1.00 90.00 121 ASN A O 1
ATOM 982 N N . LYS A 1 122 ? 4.594 9.714 12.912 1.00 89.19 122 LYS A N 1
ATOM 983 C CA . LYS A 1 122 ? 3.798 10.756 12.244 1.00 89.19 122 LYS A CA 1
ATOM 984 C C . LYS A 1 122 ? 4.470 11.277 10.971 1.00 89.19 122 LYS A C 1
ATOM 986 O O . LYS A 1 122 ? 3.765 11.657 10.039 1.00 89.19 122 LYS A O 1
ATOM 991 N N . ASP A 1 123 ? 5.798 11.234 10.899 1.00 89.62 123 ASP A N 1
ATOM 992 C CA . ASP A 1 123 ? 6.548 11.685 9.723 1.00 89.62 123 ASP A CA 1
ATOM 993 C C . ASP A 1 123 ? 6.252 10.824 8.493 1.00 89.62 123 ASP A C 1
ATOM 995 O O . ASP A 1 123 ? 6.337 11.315 7.368 1.00 89.62 123 ASP A O 1
ATOM 999 N N . ASN A 1 124 ? 5.806 9.576 8.694 1.00 92.25 124 ASN A N 1
ATOM 1000 C CA . ASN A 1 124 ? 5.399 8.689 7.607 1.00 92.25 124 ASN A CA 1
ATOM 1001 C C . ASN A 1 124 ? 4.233 9.253 6.791 1.00 92.25 124 ASN A C 1
ATOM 1003 O O . ASN A 1 124 ? 4.107 8.889 5.628 1.00 92.25 124 ASN A O 1
ATOM 1007 N N . PHE A 1 125 ? 3.409 10.131 7.371 1.00 91.75 125 PHE A N 1
ATOM 1008 C CA . PHE A 1 125 ? 2.342 10.835 6.660 1.00 91.75 125 PHE A CA 1
ATOM 1009 C C . PHE A 1 125 ? 2.883 12.070 5.930 1.00 91.75 125 PHE A C 1
ATOM 1011 O O . PHE A 1 125 ? 2.547 12.299 4.771 1.00 91.75 125 PHE A O 1
ATOM 1018 N N . SER A 1 126 ? 3.746 12.850 6.586 1.00 87.25 126 SER A N 1
ATOM 1019 C CA . SER A 1 126 ? 4.250 14.136 6.083 1.00 87.25 126 SER A CA 1
ATOM 1020 C C . SER A 1 126 ? 5.083 14.015 4.807 1.00 87.25 126 SER A C 1
ATOM 1022 O O . SER A 1 126 ? 5.062 14.915 3.976 1.00 87.25 126 SER A O 1
ATOM 1024 N N . VAL A 1 127 ? 5.808 12.907 4.637 1.00 89.62 127 VAL A N 1
ATOM 1025 C CA . VAL A 1 127 ? 6.679 12.675 3.469 1.00 89.62 127 VAL A CA 1
ATOM 1026 C C . VAL A 1 127 ? 5.938 12.118 2.244 1.00 89.62 127 VAL A C 1
ATOM 1028 O O . VAL A 1 127 ? 6.577 11.810 1.240 1.00 89.62 127 VAL A O 1
ATOM 1031 N N . ARG A 1 128 ? 4.617 11.916 2.332 1.00 91.88 128 ARG A N 1
ATOM 1032 C CA . ARG A 1 128 ? 3.810 11.307 1.265 1.00 91.88 128 ARG A CA 1
ATOM 1033 C C . ARG A 1 128 ? 3.349 12.339 0.248 1.00 91.88 128 ARG A C 1
ATOM 1035 O O . ARG A 1 128 ? 3.034 13.477 0.599 1.00 91.88 128 ARG A O 1
ATOM 1042 N N . ALA A 1 129 ? 3.242 11.902 -1.001 1.00 92.44 129 ALA A N 1
ATOM 1043 C CA . ALA A 1 129 ? 2.638 12.697 -2.059 1.00 92.44 129 ALA A CA 1
ATOM 1044 C C . ALA A 1 129 ? 1.124 12.892 -1.824 1.00 92.44 129 ALA A C 1
ATOM 1046 O O . ALA A 1 129 ? 0.497 12.210 -1.011 1.00 92.44 129 ALA A O 1
ATOM 1047 N N . VAL A 1 130 ? 0.521 13.856 -2.521 1.00 90.88 130 VAL A N 1
ATOM 1048 C CA . VAL A 1 130 ? -0.891 14.238 -2.320 1.00 90.88 130 VAL A CA 1
ATOM 1049 C C . VAL A 1 130 ? -1.857 13.092 -2.649 1.00 90.88 130 VAL A C 1
ATOM 1051 O O . VAL A 1 130 ? -2.851 12.892 -1.948 1.00 90.88 130 VAL A O 1
ATOM 1054 N N . ASP A 1 131 ? -1.570 12.324 -3.696 1.00 92.38 131 ASP A N 1
ATOM 1055 C CA . ASP A 1 131 ? -2.344 11.151 -4.113 1.00 92.38 131 ASP A CA 1
ATOM 1056 C C . ASP A 1 131 ? -2.210 9.992 -3.112 1.00 92.38 131 ASP A C 1
ATOM 1058 O O . ASP A 1 131 ? -3.207 9.365 -2.746 1.00 92.38 131 ASP A O 1
ATOM 1062 N N . GLU A 1 132 ? -1.004 9.767 -2.589 1.00 94.56 132 GLU A N 1
ATOM 1063 C CA . GLU A 1 132 ? -0.749 8.809 -1.510 1.00 94.56 132 GLU A CA 1
ATOM 1064 C C . GLU A 1 132 ? -1.513 9.194 -0.235 1.00 94.56 132 GLU A C 1
ATOM 1066 O O . GLU A 1 132 ? -2.199 8.358 0.351 1.00 94.56 132 GLU A O 1
ATOM 1071 N N . GLN A 1 133 ? -1.460 10.465 0.177 1.00 93.69 133 GLN A N 1
ATOM 1072 C CA . GLN A 1 133 ? -2.223 10.967 1.325 1.00 93.69 133 GLN A CA 1
ATOM 1073 C C . GLN A 1 133 ? -3.728 10.801 1.131 1.00 93.69 133 GLN A C 1
ATOM 1075 O O . GLN A 1 133 ? -4.418 10.357 2.046 1.00 93.69 133 GLN A O 1
ATOM 1080 N N . SER A 1 134 ? -4.234 11.099 -0.065 1.00 92.44 134 SER A N 1
ATOM 1081 C CA . SER A 1 134 ? -5.648 10.901 -0.400 1.00 92.44 134 SER A CA 1
ATOM 1082 C C . SER A 1 134 ? -6.051 9.430 -0.273 1.00 92.44 134 SER A C 1
ATOM 1084 O O . SER A 1 134 ? -7.111 9.118 0.267 1.00 92.44 134 SER A O 1
ATOM 1086 N N . SER A 1 135 ? -5.170 8.523 -0.691 1.00 95.88 135 SER A N 1
ATOM 1087 C CA . SER A 1 135 ? -5.385 7.076 -0.627 1.00 95.88 135 SER A CA 1
ATOM 1088 C C . SER A 1 135 ? -5.315 6.537 0.806 1.00 95.88 135 SER A C 1
ATOM 1090 O O . SER A 1 135 ? -6.113 5.681 1.187 1.00 95.88 135 SER A O 1
ATOM 1092 N N . ILE A 1 136 ? -4.430 7.084 1.648 1.00 96.00 136 ILE A N 1
ATOM 1093 C CA . ILE A 1 136 ? -4.394 6.782 3.088 1.00 96.00 136 ILE A CA 1
ATOM 1094 C C . ILE A 1 136 ? -5.672 7.286 3.768 1.00 96.00 136 ILE A C 1
ATOM 1096 O O . ILE A 1 136 ? -6.284 6.541 4.530 1.00 96.00 136 ILE A O 1
ATOM 1100 N N . SER A 1 137 ? -6.120 8.510 3.476 1.00 93.50 137 SER A N 1
ATOM 1101 C CA . SER A 1 137 ? -7.394 9.018 3.996 1.00 93.50 137 SER A CA 1
ATOM 1102 C C . SER A 1 137 ? -8.553 8.120 3.575 1.00 93.50 137 SER A C 1
ATOM 1104 O O . SER A 1 137 ? -9.349 7.718 4.419 1.00 93.50 137 SER A O 1
ATOM 1106 N N . ALA A 1 138 ? -8.623 7.740 2.296 1.00 94.06 138 ALA A N 1
ATOM 1107 C CA . ALA A 1 138 ? -9.638 6.820 1.796 1.00 94.06 138 ALA A CA 1
ATOM 1108 C C . ALA A 1 138 ? -9.603 5.475 2.538 1.00 94.06 138 ALA A C 1
ATOM 1110 O O . ALA A 1 138 ? -10.654 4.965 2.911 1.00 94.06 138 ALA A O 1
ATOM 1111 N N . LEU A 1 139 ? -8.415 4.930 2.821 1.00 96.19 139 LEU A N 1
ATOM 1112 C CA . LEU A 1 139 ? -8.266 3.698 3.599 1.00 96.19 139 LEU A CA 1
ATOM 1113 C C . LEU A 1 139 ? -8.860 3.837 5.006 1.00 96.19 139 LEU A C 1
ATOM 1115 O O . LEU A 1 139 ? -9.618 2.972 5.449 1.00 96.19 139 LEU A O 1
ATOM 1119 N N . LEU A 1 140 ? -8.525 4.921 5.706 1.00 93.94 140 LEU A N 1
ATOM 1120 C CA . LEU A 1 140 ? -9.052 5.191 7.043 1.00 93.94 140 LEU A CA 1
ATOM 1121 C C . LEU A 1 140 ? -10.581 5.318 6.995 1.00 93.94 140 LEU A C 1
ATOM 1123 O O . LEU A 1 140 ? -11.275 4.628 7.732 1.00 93.94 140 LEU A O 1
ATOM 1127 N N . TRP A 1 141 ? -11.125 6.088 6.053 1.00 91.81 141 TRP A N 1
ATOM 1128 C CA . TRP A 1 141 ? -12.573 6.211 5.870 1.00 91.81 141 TRP A CA 1
ATOM 1129 C C . TRP A 1 141 ? -13.257 4.889 5.523 1.00 91.81 141 TRP A C 1
ATOM 1131 O O . TRP A 1 141 ? -14.360 4.625 5.993 1.00 91.81 141 TRP A O 1
ATOM 1141 N N . LEU A 1 142 ? -12.645 4.038 4.703 1.00 92.12 142 LEU A N 1
ATOM 1142 C CA . LEU A 1 142 ? -13.221 2.747 4.314 1.00 92.12 142 LEU A CA 1
ATOM 1143 C C . LEU A 1 142 ? -13.328 1.771 5.490 1.00 92.12 142 LEU A C 1
ATOM 1145 O O . LEU A 1 142 ? -14.186 0.892 5.472 1.00 92.12 142 LEU A O 1
ATOM 1149 N N . THR A 1 143 ? -12.486 1.938 6.506 1.00 93.81 143 THR A N 1
ATOM 1150 C CA . THR A 1 143 ? -12.317 0.970 7.595 1.00 93.81 143 THR A CA 1
ATOM 1151 C C . THR A 1 143 ? -12.925 1.420 8.921 1.00 93.81 143 THR A C 1
ATOM 1153 O O . THR A 1 143 ? -12.793 0.703 9.908 1.00 93.81 143 THR A O 1
ATOM 1156 N N . ILE A 1 144 ? -13.647 2.544 8.961 1.00 91.44 144 ILE A N 1
ATOM 1157 C CA . ILE A 1 144 ? -14.379 2.999 10.155 1.00 91.44 144 ILE A CA 1
ATOM 1158 C C . ILE A 1 144 ? -15.900 2.905 9.993 1.00 91.44 144 ILE A C 1
ATOM 1160 O O . ILE A 1 144 ? -16.443 3.085 8.897 1.00 91.44 144 ILE A O 1
ATOM 1164 N N . HIS A 1 145 ? -16.607 2.642 11.097 1.00 88.62 145 HIS A N 1
ATOM 1165 C CA . HIS A 1 145 ? -18.070 2.603 11.127 1.00 88.62 145 HIS A CA 1
ATOM 1166 C C . HIS A 1 145 ? -18.691 3.959 10.757 1.00 88.62 145 HIS A C 1
ATOM 1168 O O . HIS A 1 145 ? -18.140 5.015 11.059 1.00 88.62 145 HIS A O 1
ATOM 1174 N N . LYS A 1 146 ? -19.874 3.936 10.130 1.00 84.81 146 LYS A N 1
ATOM 1175 C CA . LYS A 1 146 ? -20.592 5.132 9.645 1.00 84.81 146 LYS A CA 1
ATOM 1176 C C . LYS A 1 146 ? -20.793 6.221 10.709 1.00 84.81 146 LYS A C 1
ATOM 1178 O O . LYS A 1 146 ? -20.739 7.398 10.378 1.00 84.81 146 LYS A O 1
ATOM 1183 N N . ASP A 1 147 ? -20.967 5.841 11.972 1.00 80.94 147 ASP A N 1
ATOM 1184 C CA . ASP A 1 147 ? -21.206 6.803 13.055 1.00 80.94 147 ASP A CA 1
ATOM 1185 C C . ASP A 1 147 ? -19.927 7.581 13.407 1.00 80.94 147 ASP A C 1
ATOM 1187 O O . ASP A 1 147 ? -19.987 8.782 13.656 1.00 80.94 14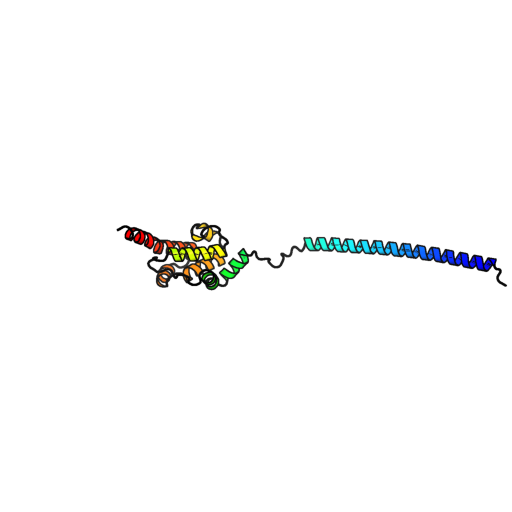7 ASP A O 1
ATOM 1191 N N . LEU A 1 148 ? -18.755 6.935 13.321 1.00 80.44 148 LEU A N 1
ATOM 1192 C CA . LEU A 1 148 ? -17.459 7.622 13.403 1.00 80.44 148 LEU A CA 1
ATOM 1193 C C . LEU A 1 148 ? -17.249 8.549 12.203 1.00 80.44 148 LEU A C 1
ATOM 1195 O O . LEU A 1 148 ? -16.660 9.619 12.345 1.00 80.44 148 LEU A O 1
ATOM 1199 N N . LYS A 1 149 ? -17.767 8.168 11.025 1.00 82.56 149 LYS A N 1
ATOM 1200 C CA . LYS A 1 149 ? -17.645 9.008 9.832 1.00 82.56 149 LYS A CA 1
ATOM 1201 C C . LYS A 1 149 ? -18.370 10.337 9.990 1.00 82.56 149 LYS A C 1
ATOM 1203 O O . LYS A 1 149 ? -17.797 11.376 9.695 1.00 82.56 149 LYS A O 1
A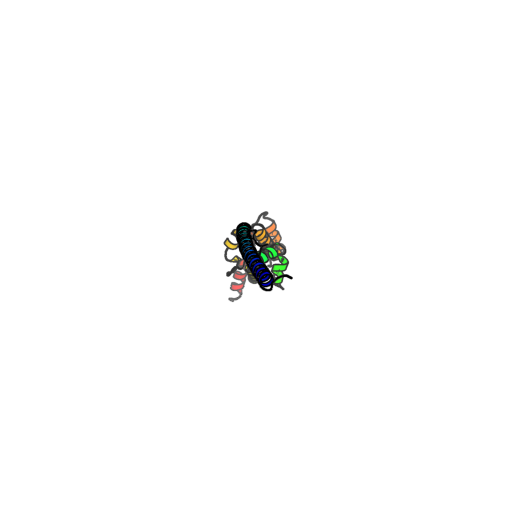TOM 1208 N N . ALA A 1 150 ? -19.593 10.302 10.518 1.00 77.50 150 ALA A N 1
ATOM 1209 C CA . ALA A 1 150 ? -20.412 11.496 10.713 1.00 77.50 150 ALA A CA 1
ATOM 1210 C C . ALA A 1 150 ? -19.745 12.541 11.627 1.00 77.50 150 ALA A C 1
ATOM 1212 O O . ALA A 1 150 ? -19.909 13.741 11.416 1.00 77.50 150 ALA A O 1
ATOM 1213 N N . ILE A 1 151 ? -18.970 12.094 12.620 1.00 69.62 151 ILE A N 1
ATOM 1214 C CA . ILE A 1 151 ? -18.215 12.976 13.524 1.00 69.62 151 ILE A CA 1
ATOM 1215 C C . ILE A 1 151 ? -17.039 13.626 12.791 1.00 69.62 151 ILE A C 1
ATOM 1217 O O . ILE A 1 151 ? -16.793 14.823 12.939 1.00 69.62 151 ILE A O 1
ATOM 1221 N N . ALA A 1 152 ? -16.331 12.852 11.971 1.00 66.38 152 ALA A N 1
ATOM 1222 C CA . ALA A 1 152 ? -15.176 13.332 11.227 1.00 66.38 152 ALA A CA 1
ATOM 1223 C C . ALA A 1 152 ? -15.569 14.240 10.033 1.00 66.38 152 ALA A C 1
ATOM 1225 O O . ALA A 1 152 ? -14.885 15.232 9.766 1.00 66.38 152 ALA A O 1
ATOM 1226 N N . ASP A 1 153 ? -16.703 13.974 9.372 1.00 66.56 153 ASP A N 1
ATOM 1227 C CA . ASP A 1 153 ? -17.209 14.730 8.210 1.00 66.56 153 ASP A CA 1
ATOM 1228 C C . ASP A 1 153 ? -17.569 16.190 8.538 1.00 66.56 153 ASP A C 1
ATOM 1230 O O . ASP A 1 153 ? -17.514 17.058 7.666 1.00 66.56 153 ASP A O 1
ATOM 1234 N N . GLY A 1 154 ? -17.860 16.506 9.806 1.00 58.25 154 GLY A N 1
ATOM 1235 C CA . GLY A 1 154 ? -18.102 17.880 10.266 1.00 58.25 154 GLY A CA 1
ATOM 1236 C C . GLY A 1 154 ? -16.887 18.816 10.152 1.00 58.25 154 GLY A C 1
ATOM 1237 O O . GLY A 1 154 ? -17.008 20.017 10.391 1.00 58.25 154 GLY A O 1
ATOM 1238 N N . SER A 1 155 ? -15.716 18.293 9.778 1.00 56.03 155 SER A N 1
ATOM 1239 C CA . SER A 1 155 ? -14.458 19.035 9.682 1.00 56.03 155 SER A CA 1
ATOM 1240 C C . SER A 1 155 ? -13.870 18.968 8.266 1.00 56.03 155 SER A C 1
ATOM 1242 O O . SER A 1 155 ? -13.017 18.153 7.916 1.00 56.03 155 SER A O 1
ATOM 1244 N N . SER A 1 156 ? -14.349 19.846 7.388 1.00 52.84 156 SER A N 1
ATOM 1245 C CA . SER A 1 156 ? -13.885 19.896 6.001 1.00 52.84 156 SER A CA 1
ATOM 1246 C C . SER A 1 156 ? -12.386 20.246 5.927 1.00 52.84 156 SER A C 1
ATOM 1248 O O . SER A 1 156 ? -12.004 21.346 6.328 1.00 52.84 156 SER A O 1
ATOM 1250 N N . LYS A 1 157 ? -11.578 19.346 5.336 1.00 58.84 157 LYS A N 1
ATOM 1251 C CA . LYS A 1 157 ? -10.105 19.391 5.121 1.00 58.84 157 LYS A CA 1
ATOM 1252 C C . LYS A 1 157 ? -9.220 18.802 6.232 1.00 58.84 157 LYS A C 1
ATOM 1254 O O . LYS A 1 157 ? -8.208 19.395 6.596 1.00 58.84 157 LYS A O 1
ATOM 1259 N N . GLN A 1 158 ? -9.533 17.604 6.714 1.00 72.94 158 GLN A N 1
ATOM 1260 C CA . GLN A 1 158 ? -8.566 16.842 7.509 1.00 72.94 158 GLN A CA 1
ATOM 1261 C C . GLN A 1 158 ? -7.518 16.160 6.621 1.00 72.94 158 GLN A C 1
ATOM 1263 O O . GLN A 1 158 ? -7.853 15.507 5.630 1.00 72.94 158 GLN A O 1
ATOM 1268 N N . SER A 1 159 ? -6.240 16.301 6.985 1.00 86.62 159 SER A N 1
ATOM 1269 C CA . SER A 1 159 ? -5.174 15.466 6.425 1.00 86.62 159 SER A CA 1
ATOM 1270 C C . SER A 1 159 ? -5.335 14.011 6.883 1.00 86.62 159 SER A C 1
ATOM 1272 O O . SER A 1 159 ? -6.003 13.739 7.884 1.00 86.62 159 SER A O 1
ATOM 1274 N N . ALA A 1 160 ? -4.674 13.068 6.206 1.00 89.94 160 ALA A N 1
ATOM 1275 C CA . ALA A 1 160 ? -4.684 11.659 6.615 1.00 89.94 160 ALA A CA 1
ATOM 1276 C C . ALA A 1 160 ? -4.184 11.474 8.062 1.00 89.94 160 ALA A C 1
ATOM 1278 O O . ALA A 1 160 ? -4.686 10.637 8.813 1.00 89.94 160 ALA A O 1
ATOM 1279 N N . LEU A 1 161 ? -3.215 12.301 8.467 1.00 91.94 161 LEU A N 1
ATOM 1280 C CA . LEU A 1 161 ? -2.688 12.325 9.825 1.00 91.94 161 LEU A CA 1
ATOM 1281 C C . LEU A 1 161 ? -3.712 12.860 10.834 1.00 91.94 161 LEU A C 1
ATOM 1283 O O . LEU A 1 161 ? -3.799 12.336 11.943 1.00 91.94 161 LEU A O 1
ATOM 1287 N N . ASP A 1 162 ? -4.464 13.903 10.486 1.00 89.56 162 ASP A N 1
ATOM 1288 C CA . ASP A 1 162 ? -5.460 14.479 11.395 1.00 89.56 162 ASP A CA 1
ATOM 1289 C C . ASP A 1 162 ? -6.645 13.537 11.589 1.00 89.56 162 ASP A C 1
ATOM 1291 O O . ASP A 1 162 ? -7.062 13.322 12.727 1.00 89.56 162 ASP A O 1
ATOM 1295 N N . LEU A 1 163 ? -7.079 12.872 10.516 1.00 89.12 163 LEU A N 1
ATOM 1296 C CA . LEU A 1 163 ? -8.074 11.806 10.588 1.00 89.12 163 LEU A CA 1
ATOM 1297 C C . LEU A 1 163 ? -7.602 10.664 11.495 1.00 89.12 163 LEU A C 1
ATOM 1299 O O . LEU A 1 163 ? -8.334 10.224 12.380 1.00 89.12 163 LEU A O 1
ATOM 1303 N N . PHE A 1 164 ? -6.355 10.210 11.336 1.00 91.62 164 PHE A N 1
ATOM 1304 C CA . PHE A 1 164 ? -5.801 9.182 12.214 1.00 91.62 164 PHE A CA 1
ATOM 1305 C C . PHE A 1 164 ? -5.747 9.629 13.683 1.00 91.62 164 PHE A C 1
ATOM 1307 O O . PHE A 1 164 ? -6.102 8.852 14.568 1.00 91.62 164 PHE A O 1
ATOM 1314 N N . LYS A 1 165 ? -5.329 10.871 13.968 1.00 90.38 165 LYS A N 1
ATOM 1315 C CA . LYS A 1 165 ? -5.311 11.402 15.342 1.00 90.38 165 LYS A CA 1
ATOM 1316 C C . LYS A 1 165 ? -6.707 11.432 15.955 1.00 90.38 165 LYS A C 1
ATOM 1318 O O . LYS A 1 165 ? -6.825 11.071 17.121 1.00 90.38 165 LYS A O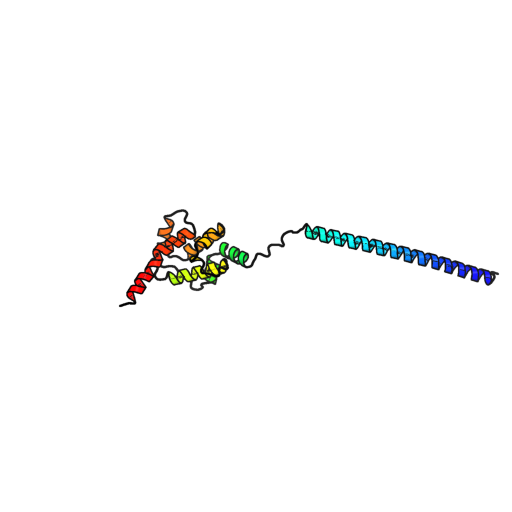 1
ATOM 1323 N N . LEU A 1 166 ? -7.719 11.848 15.194 1.00 87.81 166 LEU A N 1
ATOM 1324 C CA . LEU A 1 166 ? -9.109 11.877 15.644 1.00 87.81 166 LEU A CA 1
ATOM 1325 C C . LEU A 1 166 ? -9.581 10.465 16.010 1.00 87.81 166 LEU A C 1
ATOM 1327 O O . LEU A 1 166 ? -9.996 10.225 17.138 1.00 87.81 166 LEU A O 1
ATOM 1331 N N . ILE A 1 167 ? -9.393 9.507 15.097 1.00 89.06 167 ILE A N 1
ATOM 1332 C CA . ILE A 1 167 ? -9.745 8.100 15.325 1.00 89.06 167 ILE A CA 1
ATOM 1333 C C . ILE A 1 167 ? -9.025 7.553 16.563 1.00 89.06 167 ILE A C 1
ATOM 1335 O O . ILE A 1 167 ? -9.630 6.907 17.416 1.00 89.06 167 ILE A O 1
ATOM 1339 N N . LYS A 1 168 ? -7.721 7.816 16.679 1.00 89.25 168 LYS A N 1
ATOM 1340 C CA . LYS A 1 168 ? -6.924 7.370 17.818 1.00 89.25 168 LYS A CA 1
ATOM 1341 C C . LYS A 1 168 ? -7.410 7.995 19.122 1.00 89.25 168 LYS A C 1
ATOM 1343 O O . LYS A 1 168 ? -7.473 7.288 20.121 1.00 89.25 168 LYS A O 1
ATOM 1348 N N . LEU A 1 169 ? -7.745 9.282 19.132 1.00 86.19 169 LEU A N 1
ATOM 1349 C CA . LEU A 1 169 ? -8.268 9.954 20.317 1.00 86.19 169 LEU A CA 1
ATOM 1350 C C . LEU A 1 169 ? -9.581 9.305 20.765 1.00 86.19 169 LEU A C 1
ATOM 1352 O O . LEU A 1 169 ? -9.684 8.906 21.915 1.00 86.19 169 LEU A O 1
ATOM 1356 N N . ASP A 1 170 ? -10.528 9.101 19.856 1.00 82.31 170 ASP A N 1
ATOM 1357 C CA . ASP A 1 170 ? -11.861 8.622 20.229 1.00 82.31 170 ASP A CA 1
ATOM 1358 C C . ASP A 1 170 ? -11.883 7.123 20.567 1.00 82.31 170 ASP A C 1
ATOM 1360 O O . ASP A 1 170 ? -12.629 6.684 21.441 1.00 82.31 170 ASP A O 1
ATOM 1364 N N . CYS A 1 171 ? -11.036 6.321 19.913 1.00 84.75 171 CYS A N 1
ATOM 1365 C CA . CYS A 1 171 ? -11.129 4.861 19.978 1.00 84.75 171 CYS A CA 1
ATOM 1366 C C . CYS A 1 171 ? -10.019 4.181 20.800 1.00 84.75 171 CYS A C 1
ATOM 1368 O O . CYS A 1 171 ? -10.185 3.031 21.209 1.00 84.75 171 CYS A O 1
ATOM 1370 N N . SER A 1 172 ? -8.884 4.839 21.080 1.00 78.94 172 SER A N 1
ATOM 1371 C CA . SER A 1 172 ? -7.763 4.171 21.776 1.00 78.94 172 SER A CA 1
ATOM 1372 C C . SER A 1 172 ? -7.981 3.983 23.284 1.00 78.94 172 SER A C 1
ATOM 1374 O O . SER A 1 172 ? -7.365 3.102 23.891 1.00 78.94 172 SER A O 1
ATOM 1376 N N . HIS A 1 173 ? -8.882 4.761 23.895 1.00 67.56 173 HIS A N 1
ATOM 1377 C CA . HIS A 1 173 ? -9.131 4.743 25.342 1.00 67.56 173 HIS A CA 1
ATOM 1378 C C . HIS A 1 173 ? -9.924 3.522 25.830 1.00 67.56 173 HIS A C 1
ATOM 1380 O O . HIS A 1 173 ? -9.820 3.157 27.003 1.00 67.56 173 HIS A O 1
ATOM 1386 N N . SER A 1 174 ? -10.661 2.841 24.948 1.00 56.38 174 SER A N 1
ATOM 1387 C CA . SER A 1 174 ? -11.503 1.691 25.315 1.00 56.38 174 SER A CA 1
ATOM 1388 C C . SER A 1 174 ? -10.689 0.561 25.967 1.00 56.38 174 SER A C 1
ATOM 1390 O O . SER A 1 174 ? -11.100 -0.045 26.956 1.00 56.38 174 SER A O 1
ATOM 1392 N N . ASN A 1 175 ? -9.444 0.355 25.529 1.00 50.81 175 ASN A N 1
ATOM 1393 C CA . ASN A 1 175 ? -8.569 -0.685 26.080 1.00 50.81 175 ASN A CA 1
ATOM 1394 C C . ASN A 1 175 ? -8.044 -0.364 27.499 1.00 50.81 175 ASN A C 1
ATOM 1396 O O . ASN A 1 175 ? -7.774 -1.281 28.274 1.00 50.81 175 ASN A O 1
ATOM 1400 N N . GLN A 1 176 ? -7.942 0.918 27.887 1.00 50.72 176 GLN A N 1
ATOM 1401 C CA . GLN A 1 176 ? -7.613 1.271 29.278 1.00 50.72 176 GLN A CA 1
ATOM 1402 C C . GLN A 1 176 ? -8.727 0.829 30.232 1.00 50.72 176 GLN A C 1
ATOM 1404 O O . GLN A 1 176 ? -8.440 0.334 31.318 1.00 50.72 176 GLN A O 1
ATOM 1409 N N . GLN A 1 177 ? -9.988 0.924 29.805 1.00 50.34 177 GLN A N 1
ATOM 1410 C CA . GLN A 1 177 ? -11.123 0.490 30.618 1.00 50.34 177 GLN A CA 1
ATOM 1411 C C . GLN A 1 177 ? -11.268 -1.038 30.657 1.00 50.34 177 GLN A C 1
ATOM 1413 O O . GLN A 1 177 ? -11.585 -1.588 31.710 1.00 50.34 177 GLN A O 1
ATOM 1418 N N . TYR A 1 178 ? -10.977 -1.745 29.558 1.00 47.91 178 TYR A N 1
ATOM 1419 C CA . TYR A 1 178 ? -10.989 -3.214 29.552 1.00 47.91 178 TYR A CA 1
ATOM 1420 C C . TYR A 1 178 ? -9.856 -3.828 30.386 1.00 47.91 178 TYR A C 1
ATOM 1422 O O . TYR A 1 178 ? -10.089 -4.819 31.071 1.00 47.91 178 TYR A O 1
ATOM 1430 N N . LYS A 1 179 ? -8.657 -3.226 30.417 1.00 47.62 179 LYS A N 1
ATOM 1431 C CA . LYS A 1 179 ? -7.576 -3.692 31.307 1.00 47.62 179 LYS A CA 1
ATOM 1432 C C . LYS A 1 179 ? -7.896 -3.518 32.790 1.00 47.62 179 LYS A C 1
ATOM 1434 O O . LYS A 1 179 ? -7.477 -4.352 33.583 1.00 47.62 179 LYS A O 1
ATOM 1439 N N . LEU A 1 180 ? -8.640 -2.475 33.156 1.00 50.47 180 LEU A N 1
ATOM 1440 C CA . LEU A 1 180 ? -9.073 -2.261 34.540 1.00 50.47 180 LEU A CA 1
ATOM 1441 C C . LEU A 1 180 ? -10.158 -3.257 34.977 1.00 50.47 180 LEU A C 1
ATOM 1443 O O . LEU A 1 180 ? -10.207 -3.601 36.146 1.00 50.47 180 LEU A O 1
ATOM 1447 N N . LYS A 1 181 ? -10.987 -3.766 34.054 1.00 48.66 181 LYS A N 1
ATOM 1448 C CA . LYS A 1 181 ? -12.043 -4.753 34.359 1.00 48.66 181 LYS A CA 1
ATOM 1449 C C . LYS A 1 181 ? -11.577 -6.213 34.411 1.00 48.66 181 LYS A C 1
ATOM 1451 O O . LYS A 1 181 ? -12.357 -7.070 34.798 1.00 48.66 181 LYS A O 1
ATOM 1456 N N . ILE A 1 182 ? -10.349 -6.510 33.984 1.00 50.59 182 ILE A N 1
ATOM 1457 C CA . ILE A 1 182 ? -9.759 -7.864 34.052 1.00 50.59 182 ILE A CA 1
ATOM 1458 C C . ILE A 1 182 ? -8.986 -8.063 35.375 1.00 50.59 182 ILE A C 1
ATOM 1460 O O . ILE A 1 182 ? -8.514 -9.158 35.665 1.00 50.59 182 ILE A O 1
ATOM 1464 N N . ILE A 1 183 ? -8.873 -7.011 36.192 1.00 45.75 183 ILE A N 1
ATOM 1465 C CA . ILE A 1 183 ? -8.284 -7.044 37.532 1.00 45.75 183 ILE A CA 1
ATOM 1466 C C . ILE A 1 183 ? -9.407 -6.768 38.542 1.00 45.75 183 ILE A C 1
ATOM 1468 O O . ILE A 1 183 ? -9.470 -5.685 39.116 1.00 45.75 183 ILE A O 1
ATOM 1472 N N . ASP A 1 184 ? -10.318 -7.726 38.696 1.00 39.66 184 ASP A N 1
ATOM 1473 C CA . ASP A 1 184 ? -11.158 -7.905 39.891 1.00 39.66 184 ASP A CA 1
ATOM 1474 C C . ASP A 1 184 ? -11.472 -9.402 40.045 1.00 39.66 184 ASP A C 1
ATOM 1476 O O . ASP A 1 184 ? -11.878 -10.021 39.029 1.00 39.66 184 ASP A O 1
#

Radius of gyration: 40.34 Å; chains: 1; bounding box: 84×43×128 Å

Secondary structure (DSSP, 8-state):
---HHHHHHHHHHHHHHHHHHHHHHHHHHHHHHHHHHHHHHHHHHHHHHHHHH-----S----HHHHHHHHHHH-HHHHHHHH-TTPPPBPTT-TTHHHHHHHHHHHHHHHTT-SS-GGG-THHHHTS-HHHHHHHHHHHHHTB-HHHHHHHHTSTT--HHHHHHHHHHHHTTHHHHHHHHT--

pLDDT: mean 83.06, std 15.74, range [39.66, 97.38]

Organism: NCBI:txid27350

Foldseek 3Di:
DDDPVNVVVVVVVVVVVVVVVVVVVVVVVVVVVVVVVVVVVVVVVVVVVVVVVPPPPDPDPPPPLNVLLVVLLVPVPCLLCVQVVPAAAQEQQLLCVVVNQVSLQSSVCVNRVDPDRLLVDLVSQVPDDPSSQVSLLVNLVVRYDPVLVVVVVVDPDDTSSRSSVSCCVRNVCSVVVVVVVVPD

Sequence (184 aa):
MTTSEEVQAQIAGAMDQMSIKFQAKLEEQNALILSQQGEIQQLRHTSHMAQQQQHIPAPHQQSQSEDKIRRFNGDVQKIHSGRNPNFTLLLYDGSNYQIWEKEINRTLGFVFDTPKAFLENKDNFSVRAVDEQSSISALLWLTIHKDLKAIADGSSKQSALDLFKLIKLDCSHSNQQYKLKIID